Protein AF-A0A550D161-F1 (afdb_monomer_lite)

Sequence (223 aa):
GLLPALNVISFSLPSLNTLRSNLIKPNEGLKKILNSLHNLTFPGSKRVSLSEASKTAWIKYYKQDENFLNSSVSYYDGGLALGFYTDLKLIERGKRIDEVFISLRDKGKYTFEDLDRILTNLGFDELYLAYRPAYEIFKALRDYIHLEVFDKDKPYYGIILDGNKVRFVEDDSPADFAGLMPDDQIISIDNTAKPLEVRESVILHVLREGRLKEITLRAGKSP

Structure (mmCIF, N/CA/C/O backbone):
data_AF-A0A550D161-F1
#
_entry.id   AF-A0A550D161-F1
#
loop_
_atom_site.group_PDB
_atom_site.id
_atom_site.type_symbol
_atom_site.label_atom_id
_atom_site.label_alt_id
_atom_site.label_comp_id
_atom_site.label_asym_id
_atom_site.label_entity_id
_atom_site.label_seq_id
_atom_site.pdbx_PDB_ins_code
_atom_site.Cartn_x
_atom_site.Cartn_y
_atom_site.Cartn_z
_atom_site.occupancy
_atom_site.B_iso_or_equiv
_atom_site.auth_seq_id
_atom_site.auth_comp_id
_atom_site.auth_asym_id
_atom_site.auth_atom_id
_atom_site.pdbx_PDB_model_num
ATOM 1 N N . GLY A 1 1 ? -8.325 -17.264 17.656 1.00 39.62 1 GLY A N 1
ATOM 2 C CA . GLY A 1 1 ? -7.105 -16.646 17.099 1.00 39.62 1 GLY A CA 1
ATOM 3 C C . GLY A 1 1 ? -7.175 -15.151 17.315 1.00 39.62 1 GLY A C 1
ATOM 4 O O . GLY A 1 1 ? -7.948 -14.504 16.629 1.00 39.62 1 GLY A O 1
ATOM 5 N N . LEU A 1 2 ? -6.458 -14.642 18.320 1.00 38.50 2 LEU A N 1
ATOM 6 C CA . LEU A 1 2 ? -6.634 -13.299 18.905 1.00 38.50 2 LEU A CA 1
ATOM 7 C C . LEU A 1 2 ? -5.621 -12.248 18.417 1.00 38.50 2 LEU A C 1
ATOM 9 O O . LEU A 1 2 ? -5.817 -11.059 18.626 1.00 38.50 2 LEU A O 1
ATOM 13 N N . LEU A 1 3 ? -4.549 -12.683 17.757 1.00 45.75 3 LEU A N 1
ATOM 14 C CA . LEU A 1 3 ? -3.428 -11.833 17.347 1.00 45.75 3 LEU A CA 1
ATOM 15 C C . LEU A 1 3 ? -3.654 -10.889 16.141 1.00 45.75 3 LEU A C 1
ATOM 17 O O . LEU A 1 3 ? -3.003 -9.847 16.129 1.00 45.75 3 LEU A O 1
ATOM 21 N N . PRO A 1 4 ? -4.538 -11.161 15.151 1.00 51.91 4 PRO A N 1
ATOM 22 C CA . PRO A 1 4 ? -4.476 -10.425 13.889 1.00 51.91 4 PRO A CA 1
ATOM 23 C C . PRO A 1 4 ? -4.794 -8.931 13.973 1.00 51.91 4 PRO A C 1
ATOM 25 O O . PRO A 1 4 ? -4.044 -8.116 13.460 1.00 51.91 4 PRO A O 1
ATOM 28 N N . ALA A 1 5 ? -5.894 -8.559 14.629 1.00 43.53 5 ALA A N 1
ATOM 29 C CA . ALA A 1 5 ? -6.406 -7.186 14.616 1.00 43.53 5 ALA A CA 1
ATOM 30 C C . ALA A 1 5 ? -5.776 -6.278 15.685 1.00 43.53 5 ALA A C 1
ATOM 32 O O . ALA A 1 5 ? -5.677 -5.065 15.513 1.00 43.53 5 ALA A O 1
ATOM 33 N N . LEU A 1 6 ? -5.290 -6.854 16.783 1.00 49.28 6 LEU A N 1
ATOM 34 C CA . LEU A 1 6 ? -4.585 -6.087 17.806 1.00 49.28 6 LEU A CA 1
ATOM 35 C C . LEU A 1 6 ? -3.195 -5.66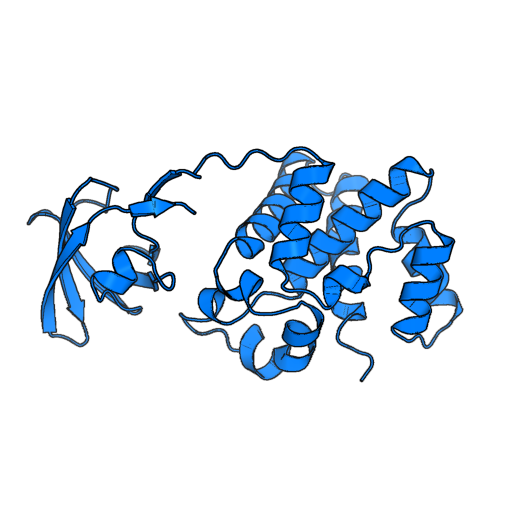8 17.370 1.00 49.28 6 LEU A C 1
ATOM 37 O O . LEU A 1 6 ? -2.806 -4.528 17.610 1.00 49.28 6 LEU A O 1
ATOM 41 N N . ASN A 1 7 ? -2.514 -6.527 16.616 1.00 55.81 7 ASN A N 1
ATOM 42 C CA . ASN A 1 7 ? -1.305 -6.163 15.890 1.00 55.81 7 ASN A CA 1
ATOM 43 C C . ASN A 1 7 ? -1.566 -5.192 14.729 1.00 55.81 7 ASN A C 1
ATOM 45 O O . ASN A 1 7 ? -0.630 -4.824 14.039 1.00 55.81 7 ASN A O 1
ATOM 49 N N . VAL A 1 8 ? -2.809 -4.801 14.455 1.00 58.75 8 VAL A N 1
ATOM 50 C CA . VAL A 1 8 ? -3.097 -3.820 13.407 1.00 58.75 8 VAL A CA 1
ATOM 51 C C . VAL A 1 8 ? -3.124 -2.431 14.037 1.00 58.75 8 VAL A C 1
ATOM 53 O O . VAL A 1 8 ? -2.296 -1.594 13.704 1.00 58.75 8 VAL A O 1
ATOM 56 N N . ILE A 1 9 ? -3.965 -2.183 15.041 1.00 59.16 9 ILE A N 1
ATOM 57 C CA . ILE A 1 9 ? -4.096 -0.816 15.582 1.00 59.16 9 ILE A CA 1
ATOM 58 C C . ILE A 1 9 ? -2.974 -0.459 16.577 1.00 59.16 9 ILE A C 1
ATOM 60 O O . ILE A 1 9 ? -2.556 0.699 16.637 1.00 59.16 9 ILE A O 1
ATOM 64 N N . SER A 1 10 ? -2.415 -1.431 17.312 1.00 59.66 10 SER A N 1
ATOM 65 C CA . SER A 1 10 ? -1.376 -1.163 18.332 1.00 59.66 10 SER A CA 1
ATOM 66 C C . SER A 1 10 ? -0.085 -0.554 17.792 1.00 59.66 10 SER A C 1
ATOM 68 O O . SER A 1 10 ? 0.577 0.197 18.507 1.00 59.66 10 SER A O 1
ATOM 70 N N . PHE A 1 11 ? 0.250 -0.797 16.526 1.00 62.75 11 PHE A N 1
ATOM 71 C CA . PHE A 1 11 ? 1.468 -0.255 15.921 1.00 62.75 11 PHE A CA 1
ATOM 72 C C . PHE A 1 11 ? 1.313 1.171 15.394 1.00 62.75 11 PHE A C 1
ATOM 74 O O . PHE A 1 11 ? 2.310 1.800 15.036 1.00 62.75 11 PHE A O 1
ATOM 81 N N . SER A 1 12 ? 0.100 1.726 15.414 1.00 65.50 12 SER A N 1
ATOM 82 C CA . SER A 1 12 ? -0.092 3.152 15.151 1.00 65.50 12 SER A CA 1
ATOM 83 C C . SER A 1 12 ? 0.408 4.021 16.314 1.00 65.50 12 SER A C 1
ATOM 85 O O . SER A 1 12 ? 0.968 5.093 16.082 1.00 65.50 12 SER A O 1
ATOM 87 N N . LEU A 1 13 ? 0.315 3.529 17.559 1.00 69.69 13 LEU A N 1
ATOM 88 C CA . LEU A 1 13 ? 0.604 4.308 18.767 1.00 69.69 13 LEU A CA 1
ATOM 89 C C . LEU A 1 13 ? 2.004 4.915 18.820 1.00 69.69 13 LEU A C 1
ATOM 91 O O . LEU A 1 13 ? 2.106 6.111 19.074 1.00 69.69 13 LEU A O 1
ATOM 95 N N . PRO A 1 14 ? 3.095 4.157 18.593 1.00 72.19 14 PRO A N 1
ATOM 96 C CA . PRO A 1 14 ? 4.438 4.723 18.694 1.00 72.19 14 PRO A CA 1
ATOM 97 C C . PRO A 1 14 ? 4.653 5.870 17.699 1.00 72.19 14 PRO A C 1
ATOM 99 O O . PRO A 1 14 ? 5.238 6.899 18.041 1.00 72.19 14 PRO A O 1
ATOM 102 N N . SER A 1 15 ? 4.133 5.731 16.478 1.00 73.31 15 SER A N 1
ATOM 103 C CA . SER A 1 15 ? 4.241 6.753 15.432 1.00 73.31 15 SER A CA 1
ATOM 104 C C . SER A 1 15 ? 3.408 7.998 15.752 1.00 73.31 15 SER A C 1
ATOM 106 O O . SER A 1 15 ? 3.894 9.115 15.587 1.00 73.31 15 SER A O 1
ATOM 108 N N . LEU A 1 16 ? 2.186 7.827 16.264 1.00 76.25 16 LEU A N 1
ATOM 109 C CA . LEU A 1 16 ? 1.323 8.945 16.664 1.00 76.25 16 LEU A CA 1
ATOM 110 C C . LEU A 1 16 ? 1.842 9.645 17.929 1.00 76.25 16 LEU A C 1
ATOM 112 O O . LEU A 1 16 ? 1.831 10.873 18.014 1.00 76.25 16 LEU A O 1
ATOM 116 N N . ASN A 1 17 ? 2.370 8.888 18.889 1.00 78.31 17 ASN A N 1
ATOM 117 C CA . ASN A 1 17 ? 2.898 9.436 20.135 1.00 78.31 17 ASN A CA 1
ATOM 118 C C . ASN A 1 17 ? 4.195 10.202 19.915 1.00 78.31 17 ASN A C 1
ATOM 120 O O . ASN A 1 17 ? 4.332 11.292 20.456 1.00 78.31 17 ASN A O 1
ATOM 124 N N . THR A 1 18 ? 5.105 9.698 19.076 1.00 78.38 18 THR A N 1
ATOM 125 C CA . THR A 1 18 ? 6.345 10.423 18.740 1.00 78.38 18 THR A CA 1
ATOM 126 C C . THR A 1 18 ? 6.073 11.749 18.030 1.00 78.38 18 THR A C 1
ATOM 128 O O . THR A 1 18 ? 6.767 12.730 18.303 1.00 78.38 18 THR A O 1
ATOM 131 N N . LEU A 1 19 ? 5.046 11.796 17.171 1.00 77.75 19 LEU A N 1
ATOM 132 C CA . LEU A 1 19 ? 4.543 13.030 16.561 1.00 77.75 19 LEU A CA 1
ATOM 133 C C . LEU A 1 19 ? 4.061 14.034 17.614 1.00 77.75 19 LEU A C 1
ATOM 135 O O . LEU A 1 19 ? 4.414 15.208 17.562 1.00 77.75 19 LEU A O 1
ATOM 139 N N . ARG A 1 20 ? 3.260 13.576 18.576 1.00 80.56 20 ARG A N 1
ATOM 140 C CA . ARG A 1 20 ? 2.638 14.440 19.593 1.00 80.56 20 ARG A CA 1
ATOM 141 C C . ARG A 1 20 ? 3.598 14.882 20.688 1.00 80.56 20 ARG A C 1
ATOM 143 O O . ARG A 1 20 ? 3.457 15.977 21.218 1.00 80.56 20 ARG A O 1
ATOM 150 N N . SER A 1 21 ? 4.569 14.044 21.036 1.00 82.88 21 SER A N 1
ATOM 151 C CA . SER A 1 21 ? 5.555 14.328 22.077 1.00 82.88 21 SER A CA 1
ATOM 152 C C . SER A 1 21 ? 6.718 15.195 21.581 1.00 82.88 21 SER A C 1
ATOM 154 O O . S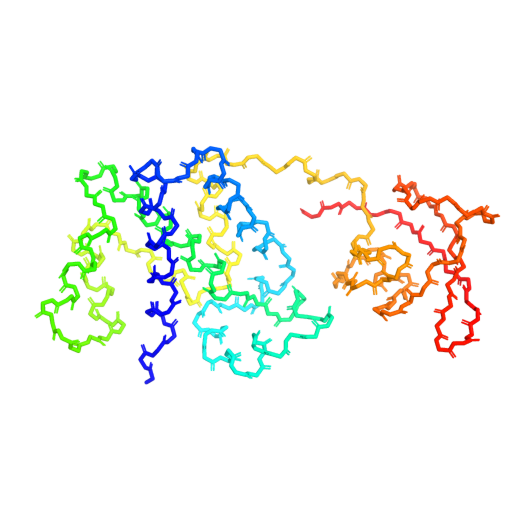ER A 1 21 ? 7.707 15.329 22.297 1.00 82.88 21 SER A O 1
ATOM 156 N N . ASN A 1 22 ? 6.642 15.738 20.356 1.00 80.19 22 ASN A N 1
ATOM 157 C CA . ASN A 1 22 ? 7.702 16.515 19.701 1.00 80.19 22 ASN A CA 1
ATOM 158 C C . ASN A 1 22 ? 9.067 15.794 19.642 1.00 80.19 22 ASN A C 1
ATOM 160 O O . ASN A 1 22 ? 10.107 16.443 19.543 1.00 80.19 22 ASN A O 1
ATOM 164 N N . LEU A 1 23 ? 9.078 14.454 19.692 1.00 85.00 23 LEU A N 1
ATOM 165 C CA . LEU A 1 23 ? 10.311 13.664 19.556 1.00 85.00 23 LEU A CA 1
ATOM 166 C C . LEU A 1 23 ? 10.777 13.579 18.102 1.00 85.00 23 LEU A C 1
ATOM 168 O O . LEU A 1 23 ? 11.957 13.359 17.843 1.00 85.00 23 LEU A O 1
ATOM 172 N N . ILE A 1 24 ? 9.849 13.751 17.161 1.00 86.56 24 ILE A N 1
ATOM 173 C CA . ILE A 1 24 ? 10.133 13.892 15.734 1.00 86.56 24 ILE A CA 1
ATOM 174 C C . ILE A 1 24 ? 9.484 15.166 15.209 1.00 86.56 24 ILE A C 1
ATOM 176 O O . ILE A 1 24 ? 8.480 15.639 15.747 1.00 86.56 24 ILE A O 1
ATOM 180 N N . LYS A 1 25 ? 10.041 15.721 14.131 1.00 86.69 25 LYS A N 1
ATOM 181 C CA . LYS A 1 25 ? 9.430 16.884 13.480 1.00 86.69 25 LYS A CA 1
ATOM 182 C C . LYS A 1 25 ? 8.087 16.471 12.856 1.00 86.69 25 LYS A C 1
ATOM 184 O O . LYS A 1 25 ? 8.015 15.380 12.284 1.00 86.69 25 LYS A O 1
ATOM 189 N N . PRO A 1 26 ? 7.051 17.332 12.857 1.00 84.00 26 PRO A N 1
ATOM 190 C CA . PRO A 1 26 ? 5.749 17.007 12.264 1.00 84.00 26 PRO A CA 1
ATOM 191 C C . PRO A 1 26 ? 5.841 16.459 10.832 1.00 84.00 26 PRO A C 1
ATOM 193 O O . PRO A 1 26 ? 5.237 15.438 10.514 1.00 84.00 26 PRO A O 1
ATOM 196 N N . ASN A 1 27 ? 6.690 17.063 9.995 1.00 86.19 27 ASN A N 1
ATOM 197 C CA . ASN A 1 27 ? 6.906 16.623 8.614 1.00 86.19 27 ASN A CA 1
ATOM 198 C C . ASN A 1 27 ? 7.471 15.197 8.515 1.00 86.19 27 ASN A C 1
ATOM 200 O O . ASN A 1 27 ? 7.134 14.465 7.589 1.00 86.19 27 ASN A O 1
ATOM 204 N N . GLU A 1 28 ? 8.318 14.782 9.459 1.00 87.12 28 GLU A N 1
ATOM 205 C CA . GLU A 1 28 ? 8.898 13.435 9.468 1.00 87.12 28 GLU A CA 1
ATOM 206 C C . GLU A 1 28 ? 7.850 12.381 9.827 1.00 87.12 28 GLU A C 1
ATOM 208 O O . GLU A 1 28 ? 7.801 11.322 9.201 1.00 87.12 28 GLU A O 1
ATOM 213 N N . GLY A 1 29 ? 6.986 12.661 10.804 1.00 85.38 29 GLY A N 1
ATOM 214 C CA . GLY A 1 29 ? 5.917 11.729 11.152 1.00 85.38 29 GLY A CA 1
ATOM 215 C C . GLY A 1 29 ? 4.805 11.685 10.104 1.00 85.38 29 GLY A C 1
ATOM 216 O O . GLY A 1 2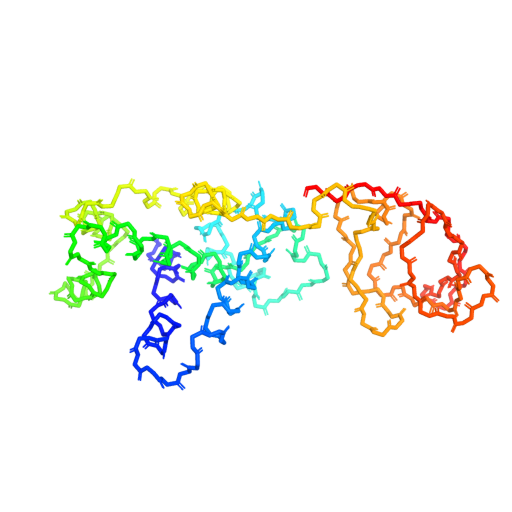9 ? 4.349 10.595 9.764 1.00 85.38 29 GLY A O 1
ATOM 217 N N . LEU A 1 30 ? 4.447 12.823 9.498 1.00 86.56 30 LEU A N 1
ATOM 218 C CA . LEU A 1 30 ? 3.540 12.846 8.344 1.00 86.56 30 LEU A CA 1
ATOM 219 C C . LEU A 1 30 ? 4.109 12.036 7.176 1.00 86.56 30 LEU A C 1
ATOM 221 O O . LEU A 1 30 ? 3.388 11.247 6.574 1.00 86.56 30 LEU A O 1
ATOM 225 N N . LYS A 1 31 ? 5.415 12.142 6.904 1.00 89.69 31 LYS A N 1
ATOM 226 C CA . LYS A 1 31 ? 6.078 11.326 5.880 1.00 89.69 31 LYS A CA 1
ATOM 227 C C . LYS A 1 31 ? 5.957 9.825 6.163 1.00 89.69 31 LYS A C 1
ATOM 229 O O . LYS A 1 31 ? 5.737 9.057 5.233 1.00 89.69 31 LYS A O 1
ATOM 234 N N . LYS A 1 32 ? 6.048 9.391 7.426 1.00 89.25 32 LYS A N 1
ATOM 235 C CA . LYS A 1 32 ? 5.829 7.977 7.796 1.00 89.25 32 LYS A CA 1
ATOM 236 C C . LYS A 1 32 ? 4.403 7.518 7.491 1.00 89.25 32 LYS A C 1
ATOM 238 O O . LYS A 1 32 ? 4.231 6.438 6.936 1.00 89.25 32 LYS A O 1
ATOM 243 N N . ILE A 1 33 ? 3.404 8.339 7.818 1.00 90.12 33 ILE A N 1
ATOM 244 C CA . ILE A 1 33 ? 1.994 8.041 7.526 1.00 90.12 33 ILE A CA 1
ATOM 245 C C . ILE A 1 33 ? 1.776 7.973 6.011 1.00 90.12 33 ILE A C 1
ATOM 247 O O . ILE A 1 33 ? 1.218 6.998 5.520 1.00 90.12 33 ILE A O 1
ATOM 251 N N . LEU A 1 34 ? 2.281 8.952 5.256 1.00 91.56 34 LEU A N 1
ATOM 252 C CA . LEU A 1 34 ? 2.168 8.975 3.795 1.00 91.56 34 LEU A CA 1
ATOM 253 C C . LEU A 1 34 ? 2.843 7.766 3.136 1.00 91.56 34 LEU A C 1
ATOM 255 O O . LEU A 1 34 ? 2.279 7.197 2.209 1.00 91.56 34 LEU A O 1
ATOM 259 N N . ASN A 1 35 ? 4.001 7.326 3.634 1.00 92.12 35 ASN A N 1
ATOM 260 C CA . ASN A 1 35 ? 4.657 6.112 3.142 1.00 92.12 35 ASN A CA 1
ATOM 261 C C . ASN A 1 35 ? 3.811 4.853 3.399 1.00 92.12 35 ASN A C 1
ATOM 263 O O . ASN A 1 35 ? 3.700 3.996 2.524 1.00 92.12 35 ASN A O 1
ATOM 267 N N . SER A 1 36 ? 3.191 4.753 4.579 1.00 92.44 36 SER A N 1
ATOM 268 C CA . SER A 1 36 ? 2.271 3.657 4.903 1.00 92.44 36 SER A CA 1
ATOM 269 C C . SER A 1 36 ? 1.058 3.662 3.962 1.00 92.44 36 SER A C 1
ATOM 271 O O . SER A 1 36 ? 0.689 2.612 3.441 1.00 92.44 36 SER A O 1
ATOM 273 N N . LEU A 1 37 ? 0.499 4.838 3.655 1.00 93.94 37 LEU A N 1
ATOM 274 C CA . LEU A 1 37 ? -0.602 4.988 2.698 1.00 93.94 37 LEU A CA 1
ATOM 275 C C . LEU A 1 37 ? -0.196 4.664 1.261 1.00 93.94 37 LEU A C 1
ATOM 277 O O . LEU A 1 37 ? -0.956 4.002 0.561 1.00 93.94 37 LEU A O 1
ATOM 281 N N . HIS A 1 38 ? 0.999 5.069 0.838 1.00 93.81 38 HIS A N 1
ATOM 282 C CA . HIS A 1 38 ? 1.559 4.698 -0.459 1.00 93.81 38 HIS A CA 1
ATOM 283 C C . HIS A 1 38 ? 1.668 3.174 -0.605 1.00 93.81 38 HIS A C 1
ATOM 285 O O . HIS A 1 38 ? 1.271 2.618 -1.620 1.00 93.81 38 HIS A O 1
ATOM 291 N N . ASN A 1 39 ? 2.101 2.451 0.431 1.00 93.94 39 ASN A N 1
ATOM 292 C CA . ASN A 1 39 ? 2.151 0.986 0.369 1.00 93.94 39 ASN A CA 1
ATOM 293 C C . ASN A 1 39 ? 0.761 0.341 0.218 1.00 93.94 39 ASN A C 1
ATOM 295 O O . ASN A 1 39 ? 0.648 -0.778 -0.285 1.00 93.94 39 ASN A O 1
ATOM 299 N N . LEU A 1 40 ? -0.304 1.041 0.617 1.00 95.69 40 LEU A N 1
ATOM 300 C CA . LEU A 1 40 ? -1.677 0.599 0.400 1.00 95.69 40 LEU A CA 1
ATOM 301 C C . LEU A 1 40 ? -2.183 0.856 -1.023 1.00 95.69 40 LEU A C 1
ATOM 303 O O . LEU A 1 40 ? -3.308 0.455 -1.294 1.00 95.69 40 LEU A O 1
ATOM 307 N N . THR A 1 41 ? -1.430 1.468 -1.943 1.00 94.44 41 THR A N 1
ATOM 308 C CA . THR A 1 41 ? -1.893 1.663 -3.334 1.00 94.44 41 THR A CA 1
ATOM 309 C C . THR A 1 41 ? -1.530 0.504 -4.268 1.00 94.44 41 THR A C 1
ATOM 311 O O . THR A 1 41 ? -2.163 0.360 -5.316 1.00 94.44 41 THR A O 1
ATOM 314 N N . PHE A 1 42 ? -0.573 -0.346 -3.878 1.00 95.88 42 PHE A N 1
ATOM 315 C CA . PHE A 1 42 ? -0.137 -1.511 -4.657 1.00 95.88 42 PHE A CA 1
ATOM 316 C C . PHE A 1 42 ? -1.223 -2.599 -4.785 1.00 95.88 42 PHE A C 1
ATOM 318 O O . PHE A 1 42 ? -2.113 -2.687 -3.936 1.00 95.88 42 PHE A O 1
ATOM 325 N N . PRO A 1 43 ? -1.165 -3.477 -5.809 1.00 97.06 43 PRO A N 1
ATOM 326 C CA . PRO A 1 43 ? -2.212 -4.470 -6.071 1.00 97.06 43 PRO A CA 1
ATOM 327 C C . PRO A 1 43 ? -2.533 -5.400 -4.893 1.00 97.06 43 PRO A C 1
ATOM 329 O O . PRO A 1 43 ? -3.696 -5.755 -4.687 1.00 97.06 43 PRO A O 1
ATOM 332 N N . GLY A 1 44 ? -1.543 -5.760 -4.075 1.00 96.75 44 GLY A N 1
ATOM 333 C CA . GLY A 1 44 ? -1.732 -6.669 -2.946 1.00 96.75 44 GLY A CA 1
ATOM 334 C C . GLY A 1 44 ? -2.705 -6.149 -1.890 1.00 96.75 44 GLY A C 1
ATOM 335 O O . GLY A 1 44 ? -3.497 -6.925 -1.349 1.00 96.75 44 GLY A O 1
ATOM 336 N N . SER A 1 45 ? -2.756 -4.834 -1.663 1.00 96.88 45 SER A N 1
ATOM 337 C CA . SER A 1 45 ? -3.713 -4.222 -0.730 1.00 96.88 45 SER A CA 1
ATOM 338 C C . SER A 1 45 ? -5.162 -4.293 -1.233 1.00 96.88 45 SER A C 1
ATOM 340 O O . SER A 1 45 ? -6.097 -4.272 -0.432 1.00 96.88 45 SER A O 1
ATOM 342 N N . LYS A 1 46 ? -5.369 -4.401 -2.552 1.00 96.88 46 LYS A N 1
ATOM 343 C CA . LYS A 1 46 ? -6.691 -4.559 -3.183 1.00 96.88 46 LYS A CA 1
ATOM 344 C C . LYS A 1 46 ? -7.207 -5.997 -3.073 1.00 96.88 46 LYS A C 1
ATOM 346 O O . LYS A 1 46 ? -8.388 -6.241 -3.301 1.00 96.88 46 LYS A O 1
ATOM 351 N N . ARG A 1 47 ? -6.330 -6.941 -2.713 1.00 96.12 47 ARG A N 1
ATOM 352 C CA . ARG A 1 47 ? -6.602 -8.386 -2.671 1.00 96.12 47 ARG A CA 1
ATOM 353 C C . ARG A 1 47 ? -6.631 -8.951 -1.251 1.00 96.12 47 ARG A C 1
ATOM 355 O O . ARG A 1 47 ? -7.315 -9.940 -1.019 1.00 96.12 47 ARG A O 1
ATOM 362 N N . VAL A 1 48 ? -5.899 -8.343 -0.314 1.00 95.69 48 VAL A N 1
ATOM 363 C CA . VAL A 1 48 ? -5.682 -8.882 1.037 1.00 95.69 48 VAL A CA 1
ATOM 364 C C . VAL A 1 48 ? -6.104 -7.878 2.109 1.00 95.69 48 VAL A C 1
ATOM 366 O O . VAL A 1 48 ? -5.760 -6.695 2.054 1.00 95.69 48 VAL A O 1
ATOM 369 N N . SER A 1 49 ? -6.839 -8.356 3.113 1.00 95.69 49 SER A N 1
ATOM 370 C CA . SER A 1 49 ? -7.193 -7.581 4.308 1.00 95.69 49 SER A CA 1
ATOM 371 C C . SER A 1 49 ? -6.081 -7.569 5.359 1.00 95.69 49 SER A C 1
ATOM 373 O O . SER A 1 49 ? -5.214 -8.443 5.392 1.00 95.69 49 SER A O 1
ATOM 375 N N . LEU A 1 50 ? -6.126 -6.620 6.298 1.00 93.19 50 LEU A N 1
ATOM 376 C CA . LEU A 1 50 ? -5.153 -6.581 7.399 1.00 93.19 50 LEU A CA 1
ATOM 377 C C . LEU A 1 50 ? -5.282 -7.782 8.339 1.00 93.19 50 LEU A C 1
ATOM 379 O O . LEU A 1 50 ? -4.279 -8.307 8.828 1.00 93.19 50 LEU A O 1
ATOM 383 N N . SER A 1 51 ? -6.510 -8.257 8.545 1.00 90.12 51 SER A N 1
ATOM 384 C CA . SER A 1 51 ? -6.793 -9.484 9.290 1.00 90.12 51 SER A CA 1
ATOM 385 C C . SER A 1 51 ? -6.113 -10.699 8.653 1.00 90.12 51 SER A C 1
ATOM 387 O O . SER A 1 51 ? -5.472 -11.487 9.350 1.00 90.12 51 SER A O 1
ATOM 389 N N . GLU A 1 52 ? -6.191 -10.848 7.330 1.00 91.31 52 GLU A N 1
ATOM 390 C CA . GLU A 1 52 ? -5.518 -11.932 6.603 1.00 91.31 52 GLU A CA 1
ATOM 391 C C . GLU A 1 52 ? -3.997 -11.772 6.598 1.00 91.31 52 GLU A C 1
ATOM 393 O O . GLU A 1 52 ? -3.283 -12.740 6.877 1.00 91.31 52 GLU A O 1
ATOM 398 N N . ALA A 1 53 ? -3.497 -10.559 6.348 1.00 91.81 53 ALA A N 1
ATOM 399 C CA . ALA A 1 53 ? -2.068 -10.254 6.358 1.00 91.81 53 ALA A CA 1
ATOM 400 C C . ALA A 1 53 ? -1.430 -10.575 7.717 1.00 91.81 53 ALA A C 1
ATOM 402 O O . ALA A 1 53 ? -0.352 -11.163 7.782 1.00 91.81 53 ALA A O 1
ATOM 403 N N . SER A 1 54 ? -2.121 -10.267 8.816 1.00 87.94 54 SER A N 1
ATOM 404 C CA . SER A 1 54 ? -1.620 -10.570 10.155 1.00 87.94 54 SER A CA 1
ATOM 405 C C . SER A 1 54 ? -1.720 -12.065 10.498 1.00 87.94 54 SER A C 1
ATOM 407 O O . SER A 1 54 ? -0.794 -12.631 11.079 1.00 87.94 54 SER A O 1
ATOM 409 N N . LYS A 1 55 ? -2.776 -12.767 10.051 1.00 86.94 55 LYS A N 1
ATOM 410 C CA . LYS A 1 55 ? -2.868 -14.240 10.171 1.00 86.94 55 LYS A CA 1
ATOM 411 C C . LYS A 1 55 ? -1.773 -14.976 9.400 1.00 86.94 55 LYS A C 1
ATOM 413 O O . LYS A 1 55 ? -1.396 -16.066 9.804 1.00 86.94 55 LYS A O 1
ATOM 418 N N . THR A 1 56 ? -1.294 -14.414 8.295 1.00 85.62 56 THR A N 1
ATOM 419 C CA . THR A 1 56 ? -0.298 -15.042 7.408 1.00 85.62 56 THR A CA 1
ATOM 420 C C . THR A 1 56 ? 1.092 -14.419 7.534 1.00 85.62 56 THR A C 1
ATOM 422 O O . THR A 1 56 ? 1.979 -14.706 6.727 1.00 85.62 56 THR A O 1
ATOM 425 N N . ALA A 1 57 ? 1.314 -13.610 8.575 1.00 84.81 57 ALA A N 1
ATOM 426 C CA . ALA A 1 57 ? 2.522 -12.814 8.760 1.00 84.81 57 ALA A CA 1
ATOM 427 C C . ALA A 1 57 ? 3.818 -13.637 8.690 1.00 84.81 57 ALA A C 1
ATOM 429 O O . ALA A 1 57 ? 4.778 -13.222 8.045 1.00 84.81 57 ALA A O 1
ATOM 430 N N . TRP A 1 58 ? 3.845 -14.829 9.293 1.00 80.38 58 TRP A N 1
ATOM 431 C CA . TRP A 1 58 ? 5.039 -15.682 9.287 1.00 80.38 58 TRP A CA 1
ATOM 432 C C . TRP A 1 58 ? 5.379 -16.273 7.916 1.00 80.38 58 TRP A C 1
ATOM 434 O O . TRP A 1 58 ? 6.531 -16.633 7.686 1.00 80.38 58 TRP A O 1
ATOM 444 N N . ILE A 1 59 ? 4.391 -16.385 7.023 1.00 77.69 59 ILE A N 1
ATOM 445 C CA . ILE A 1 59 ? 4.573 -16.921 5.669 1.00 77.69 59 ILE A CA 1
ATOM 446 C C . ILE A 1 59 ? 4.943 -15.792 4.720 1.00 77.69 59 ILE A C 1
ATOM 448 O O . ILE A 1 59 ? 5.950 -15.887 4.034 1.00 77.69 59 ILE A O 1
ATOM 452 N N . LYS A 1 60 ? 4.127 -14.733 4.688 1.00 79.00 60 LYS A N 1
ATOM 453 C CA . LYS A 1 60 ? 4.204 -13.697 3.653 1.00 79.00 60 LYS A CA 1
ATOM 454 C C . LYS A 1 60 ? 4.965 -12.453 4.094 1.00 79.00 60 LYS A C 1
ATOM 456 O O . LYS A 1 60 ? 5.688 -11.873 3.301 1.00 79.00 60 LYS A O 1
ATOM 461 N N . TYR A 1 61 ? 4.809 -12.023 5.347 1.00 80.19 61 TYR A N 1
ATOM 462 C CA . TYR A 1 61 ? 5.378 -10.749 5.801 1.00 80.19 61 TYR A CA 1
ATOM 463 C C . TYR A 1 61 ? 6.824 -10.866 6.295 1.00 80.19 61 TYR A C 1
ATOM 465 O O . TYR A 1 61 ? 7.623 -9.984 6.017 1.00 80.19 61 TYR A O 1
ATOM 473 N N . TYR A 1 62 ? 7.186 -11.927 7.020 1.00 82.31 62 TYR A N 1
ATOM 474 C CA . TYR A 1 62 ? 8.564 -12.103 7.509 1.00 82.31 62 TYR A CA 1
ATOM 475 C C . TYR A 1 62 ? 9.510 -12.746 6.487 1.00 82.31 62 TYR A C 1
ATOM 477 O O . TYR A 1 62 ? 10.713 -12.809 6.724 1.00 82.31 62 TYR A O 1
ATOM 485 N N . LYS A 1 63 ? 8.977 -13.212 5.355 1.00 84.25 63 LYS A N 1
ATOM 486 C CA . LYS A 1 63 ? 9.732 -13.765 4.2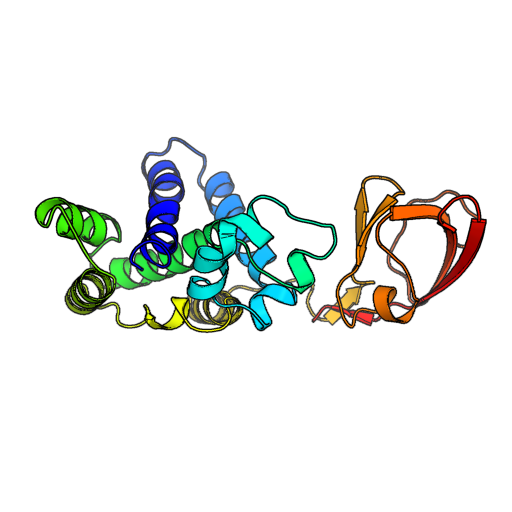26 1.00 84.25 63 LYS A CA 1
ATOM 487 C C . LYS A 1 63 ? 9.215 -13.151 2.928 1.00 84.25 63 LYS A C 1
ATOM 489 O O . LYS A 1 63 ? 8.634 -13.845 2.104 1.00 84.25 63 LYS A O 1
ATOM 494 N N . GLN A 1 64 ? 9.344 -11.830 2.817 1.00 87.81 64 GLN A N 1
ATOM 495 C CA . GLN A 1 64 ? 8.908 -11.113 1.622 1.00 87.81 64 GLN A CA 1
ATOM 496 C C . GLN A 1 64 ? 9.798 -11.504 0.448 1.00 87.81 64 GLN A C 1
ATOM 498 O O . GLN A 1 64 ? 11.023 -11.472 0.565 1.00 87.81 64 GLN A O 1
ATOM 503 N N . ASP A 1 65 ? 9.157 -11.852 -0.656 1.00 91.25 65 ASP A N 1
ATOM 504 C CA . ASP A 1 65 ? 9.784 -11.989 -1.959 1.00 91.25 65 ASP A CA 1
ATOM 505 C C . ASP A 1 65 ? 9.492 -10.745 -2.812 1.00 91.25 65 ASP A C 1
ATOM 507 O O . ASP A 1 65 ? 8.815 -9.795 -2.391 1.00 91.25 65 ASP A O 1
ATOM 511 N N . GLU A 1 66 ? 10.006 -10.754 -4.033 1.00 91.44 66 GLU A N 1
ATOM 512 C CA . GLU A 1 66 ? 9.843 -9.694 -5.019 1.00 91.44 66 GLU A CA 1
ATOM 513 C C . GLU A 1 66 ? 8.372 -9.490 -5.411 1.00 91.44 66 GLU A C 1
ATOM 515 O O . GLU A 1 66 ? 8.032 -8.432 -5.926 1.00 91.44 66 GLU A O 1
ATOM 520 N N . ASN A 1 67 ? 7.480 -10.446 -5.130 1.00 93.75 67 ASN A N 1
ATOM 521 C CA . ASN A 1 67 ? 6.055 -10.392 -5.459 1.00 93.75 67 ASN A CA 1
ATOM 522 C C . ASN A 1 67 ? 5.167 -9.994 -4.261 1.00 93.75 67 ASN A C 1
ATOM 524 O O . ASN A 1 67 ? 3.929 -10.014 -4.345 1.00 93.75 67 ASN A O 1
ATOM 528 N N . PHE A 1 68 ? 5.761 -9.626 -3.121 1.00 95.00 68 PHE A N 1
ATOM 529 C CA . PHE A 1 68 ? 5.012 -9.309 -1.904 1.00 95.00 68 PHE A CA 1
ATOM 530 C C . PHE A 1 68 ? 3.991 -8.179 -2.114 1.00 95.00 68 PHE A C 1
ATOM 532 O O . PHE A 1 68 ? 2.841 -8.315 -1.696 1.00 95.00 68 PHE A O 1
ATOM 539 N N . LEU A 1 69 ? 4.377 -7.094 -2.798 1.00 96.00 69 LEU A N 1
ATOM 540 C CA . LEU A 1 69 ? 3.506 -5.930 -3.033 1.00 96.00 69 LEU A CA 1
ATOM 541 C C . LEU A 1 69 ? 2.336 -6.228 -3.987 1.00 96.00 69 LEU A C 1
ATOM 543 O O . LEU A 1 69 ? 1.310 -5.551 -3.925 1.00 96.00 69 LEU A O 1
ATOM 547 N N . ASN A 1 70 ? 2.439 -7.266 -4.819 1.00 97.00 70 ASN A N 1
ATOM 548 C CA . ASN A 1 70 ? 1.331 -7.734 -5.653 1.00 97.00 70 ASN A CA 1
ATOM 549 C C . ASN A 1 70 ? 0.393 -8.668 -4.881 1.00 97.00 70 ASN A C 1
ATOM 551 O O . ASN A 1 70 ? -0.818 -8.664 -5.087 1.00 97.00 70 ASN A O 1
ATOM 555 N N . SER A 1 71 ? 0.920 -9.490 -3.976 1.00 94.81 71 SER A N 1
ATOM 556 C CA . SER A 1 71 ? 0.182 -10.628 -3.405 1.00 94.81 71 SER A CA 1
ATOM 557 C C . SER A 1 71 ? -0.239 -10.464 -1.941 1.00 94.81 71 SER A C 1
ATOM 559 O O . SER A 1 71 ? -0.906 -11.349 -1.382 1.00 94.81 71 SER A O 1
ATOM 561 N N . SER A 1 72 ? 0.179 -9.377 -1.294 1.00 95.25 72 SER A N 1
ATOM 562 C CA . SER A 1 72 ? -0.037 -9.128 0.128 1.00 95.25 72 SER A CA 1
ATOM 563 C C . SER A 1 72 ? 0.128 -7.647 0.481 1.00 95.25 72 SER A C 1
ATOM 565 O O . SER A 1 72 ? 0.371 -6.791 -0.362 1.00 95.25 72 SER A O 1
ATOM 567 N N . VAL A 1 73 ? -0.019 -7.342 1.766 1.00 94.44 73 VAL A N 1
ATOM 568 C CA . VAL A 1 73 ? 0.194 -6.016 2.341 1.00 94.44 73 VAL A CA 1
ATOM 569 C C . VAL A 1 73 ? 0.846 -6.145 3.714 1.00 94.44 73 VAL A C 1
ATOM 571 O O . VAL A 1 73 ? 0.695 -7.159 4.402 1.00 94.44 73 VAL A O 1
ATOM 574 N N . SER A 1 74 ? 1.585 -5.120 4.128 1.00 91.81 74 SER A N 1
ATOM 575 C CA . SER A 1 74 ? 2.092 -5.009 5.493 1.00 91.81 74 SER A CA 1
ATOM 576 C C . SER A 1 74 ? 0.945 -4.698 6.454 1.00 91.81 74 SER A C 1
ATOM 578 O O . SER A 1 74 ? 0.296 -3.655 6.351 1.00 91.81 74 SER A O 1
ATOM 580 N N . TYR A 1 75 ? 0.707 -5.577 7.432 1.00 88.75 75 TYR A N 1
ATOM 581 C CA . TYR A 1 75 ? -0.274 -5.299 8.486 1.00 88.75 75 TYR A CA 1
ATOM 582 C C . TYR A 1 75 ? 0.182 -4.169 9.425 1.00 88.75 75 TYR A C 1
ATOM 584 O O . TYR A 1 75 ? -0.658 -3.568 10.090 1.00 88.75 75 TYR A O 1
ATOM 592 N N . TYR A 1 76 ? 1.479 -3.838 9.437 1.00 89.12 76 TYR A N 1
ATOM 593 C CA . TYR A 1 76 ? 2.006 -2.663 10.132 1.00 89.12 76 TYR A CA 1
ATOM 594 C C . TYR A 1 76 ? 1.655 -1.372 9.397 1.00 89.12 76 TYR A C 1
ATOM 596 O O . TYR A 1 76 ? 1.169 -0.437 10.026 1.00 89.12 76 TYR A O 1
ATOM 604 N N . ASP A 1 77 ? 1.852 -1.323 8.074 1.00 91.50 77 ASP A N 1
ATOM 605 C CA . ASP A 1 77 ? 1.531 -0.127 7.287 1.00 91.50 77 ASP A CA 1
ATOM 606 C C . ASP A 1 77 ? 0.027 0.121 7.287 1.00 91.50 77 ASP A C 1
ATOM 608 O O . ASP A 1 77 ? -0.417 1.223 7.601 1.00 91.50 77 ASP A O 1
ATOM 612 N N . GLY A 1 78 ? -0.773 -0.912 7.020 1.00 92.94 78 GLY A N 1
ATOM 613 C CA . GLY A 1 78 ? -2.223 -0.784 7.095 1.00 92.94 78 GLY A CA 1
ATOM 614 C C . GLY A 1 78 ? -2.725 -0.496 8.508 1.00 92.94 78 GLY A C 1
ATOM 615 O O . GLY A 1 78 ? -3.698 0.232 8.684 1.00 92.94 78 GLY A O 1
ATOM 616 N N . GLY A 1 79 ? -2.044 -1.026 9.521 1.00 91.81 79 GLY A N 1
ATOM 617 C CA . GLY A 1 79 ? -2.340 -0.765 10.921 1.00 91.81 79 GLY A CA 1
ATOM 618 C C . GLY A 1 79 ? -2.072 0.667 11.358 1.00 91.81 79 GLY A C 1
ATOM 619 O O . GLY A 1 79 ? -2.913 1.277 12.022 1.00 91.81 79 GLY A O 1
ATOM 620 N N . LEU A 1 80 ? -0.950 1.239 10.919 1.00 91.94 80 LEU A N 1
ATOM 621 C CA . LEU A 1 80 ? -0.651 2.656 11.092 1.00 91.94 80 LEU A CA 1
ATOM 622 C C . LEU A 1 80 ? -1.711 3.528 10.411 1.00 91.94 80 LEU A C 1
ATOM 624 O O . LEU A 1 80 ? -2.200 4.466 11.037 1.00 91.94 80 LEU A O 1
ATOM 628 N N . ALA A 1 81 ? -2.106 3.194 9.179 1.00 93.81 81 ALA A N 1
ATOM 629 C CA . ALA A 1 81 ? -3.157 3.907 8.458 1.00 93.81 81 ALA A CA 1
ATOM 630 C C . ALA A 1 81 ? -4.507 3.830 9.194 1.00 93.81 81 ALA A C 1
ATOM 632 O O . ALA A 1 81 ? -5.093 4.861 9.511 1.00 93.81 81 ALA A O 1
ATOM 633 N N . LEU A 1 82 ? -4.979 2.630 9.550 1.00 94.44 82 LEU A N 1
ATOM 634 C CA . LEU A 1 82 ? -6.254 2.462 10.256 1.00 94.44 82 LEU A CA 1
ATOM 635 C C . LEU A 1 82 ? -6.248 3.140 11.631 1.00 94.44 82 LEU A C 1
ATOM 637 O O . LEU A 1 82 ? -7.241 3.748 12.026 1.00 94.44 82 LEU A O 1
ATOM 641 N N . GLY A 1 83 ? -5.132 3.068 12.355 1.00 92.38 83 GLY A N 1
ATOM 642 C CA . GLY A 1 83 ? -4.984 3.758 13.630 1.00 92.38 83 GLY A CA 1
ATOM 643 C C . GLY A 1 83 ? -4.995 5.277 13.473 1.00 92.38 83 GLY A C 1
ATOM 644 O O . GLY A 1 83 ? -5.718 5.951 14.196 1.00 92.38 83 GLY A O 1
ATOM 645 N N . PHE A 1 84 ? -4.285 5.824 12.484 1.00 92.44 84 PHE A N 1
ATOM 646 C CA . PHE A 1 84 ? -4.344 7.256 12.181 1.00 92.44 84 PHE A CA 1
ATOM 647 C C . PHE A 1 84 ? -5.764 7.704 11.809 1.00 92.44 84 PHE A C 1
ATOM 649 O O . PHE A 1 84 ? -6.245 8.702 12.334 1.00 92.44 84 PHE A O 1
ATOM 656 N N . TYR A 1 85 ? -6.472 6.931 10.980 1.00 94.56 85 TYR A N 1
ATOM 657 C CA . TYR A 1 85 ? -7.874 7.188 10.639 1.00 94.56 85 TYR A CA 1
ATOM 658 C C . TYR A 1 85 ? -8.783 7.218 11.869 1.00 94.56 85 TYR A C 1
ATOM 660 O O . TYR A 1 85 ? -9.545 8.165 12.066 1.00 94.56 85 TYR A O 1
ATOM 668 N N . THR A 1 86 ? -8.652 6.201 12.721 1.00 94.12 86 THR A N 1
ATOM 669 C CA . THR A 1 86 ? -9.383 6.093 13.988 1.00 94.12 86 THR A CA 1
ATOM 670 C C . THR A 1 86 ? -9.116 7.313 14.862 1.00 94.12 86 THR A C 1
ATOM 672 O O . THR A 1 86 ? -10.041 7.926 15.385 1.00 94.12 86 THR A O 1
ATOM 675 N N . ASP A 1 87 ? -7.849 7.695 14.998 1.00 93.44 87 ASP A N 1
ATOM 676 C CA . ASP A 1 87 ? -7.441 8.817 15.827 1.00 93.44 87 ASP A CA 1
ATOM 677 C C . ASP A 1 87 ? -8.039 10.144 15.345 1.00 93.44 87 ASP A C 1
ATOM 679 O O . ASP A 1 87 ? -8.602 10.881 16.153 1.00 93.44 87 ASP A O 1
ATOM 683 N N . LEU A 1 88 ? -8.018 10.415 14.035 1.00 93.56 88 LEU A N 1
ATOM 684 C CA . LEU A 1 88 ? -8.643 11.615 13.477 1.00 93.56 88 LEU A CA 1
ATOM 685 C C . LEU A 1 88 ? -10.156 11.667 13.753 1.00 93.56 88 LEU A C 1
ATOM 687 O O . LEU A 1 88 ? -10.663 12.695 14.202 1.00 93.56 88 LEU A O 1
ATOM 691 N N . LYS A 1 89 ? -10.869 10.549 13.568 1.00 94.81 89 LYS A N 1
ATOM 692 C CA . LYS A 1 89 ? -12.311 10.452 13.862 1.00 94.81 89 LYS A CA 1
ATOM 693 C C . LYS A 1 89 ? -12.623 10.659 15.343 1.00 94.81 89 LYS A C 1
ATOM 695 O O . LYS A 1 89 ? -13.637 11.268 15.694 1.00 94.81 89 LYS A O 1
ATOM 700 N N . LEU A 1 90 ? -11.776 10.143 16.231 1.00 94.31 90 LEU A N 1
ATOM 701 C CA . LEU A 1 90 ? -11.939 10.326 17.672 1.00 94.31 90 LEU A CA 1
ATOM 702 C C . LEU A 1 90 ? -11.649 11.772 18.093 1.00 94.31 90 LEU A C 1
ATOM 704 O O . LEU A 1 90 ? -12.345 12.290 18.970 1.00 94.31 90 LEU A O 1
ATOM 708 N N . ILE A 1 91 ? -10.697 12.450 17.438 1.00 93.25 91 ILE A N 1
ATOM 709 C CA . ILE A 1 91 ? -10.354 13.852 17.724 1.00 93.25 91 ILE A CA 1
ATOM 710 C C . ILE A 1 91 ? -11.572 14.772 17.594 1.00 93.25 91 ILE A C 1
ATOM 712 O O . ILE A 1 91 ? -11.766 15.623 18.465 1.00 93.25 91 ILE A O 1
ATOM 716 N N . GLU A 1 92 ? -12.427 14.565 16.588 1.00 91.94 92 GLU A N 1
ATOM 717 C CA . GLU A 1 92 ? -13.676 15.327 16.394 1.00 91.94 92 GLU A CA 1
ATOM 718 C C . GLU A 1 92 ? -14.638 15.231 17.584 1.00 91.94 92 GLU A C 1
ATOM 720 O O . GLU A 1 92 ? -15.453 16.121 17.816 1.00 91.94 92 GLU A O 1
ATOM 725 N N . ARG A 1 93 ? -14.539 14.148 18.357 1.00 91.94 93 ARG A N 1
ATOM 726 C CA . ARG A 1 93 ? -15.386 13.856 19.520 1.00 91.94 93 ARG A CA 1
ATOM 727 C C . ARG A 1 93 ? -14.710 14.237 20.838 1.00 91.94 93 ARG A C 1
ATOM 729 O O . ARG A 1 93 ? -15.172 13.832 21.901 1.00 91.94 93 ARG A O 1
ATOM 736 N N . GLY A 1 94 ? -13.594 14.968 20.778 1.00 93.75 94 GLY A N 1
ATOM 737 C CA . GLY A 1 94 ? -12.779 15.305 21.946 1.00 93.75 94 GLY A CA 1
ATOM 738 C C . GLY A 1 94 ? -12.018 14.113 22.534 1.00 93.75 94 GLY A C 1
ATOM 739 O O . GLY A 1 94 ? -11.466 14.240 23.623 1.00 93.75 94 GLY A O 1
ATOM 740 N N . LYS A 1 95 ? -11.972 12.983 21.818 1.00 93.62 95 LYS A N 1
ATOM 741 C CA . LYS A 1 95 ? -11.338 11.734 22.250 1.00 93.62 95 LYS A CA 1
ATOM 742 C C . LYS A 1 95 ? -10.038 11.470 21.499 1.00 93.62 95 LYS A C 1
ATOM 744 O O . LYS A 1 95 ? -9.707 12.181 20.546 1.00 93.62 95 LYS A O 1
ATOM 749 N N . ARG A 1 96 ? -9.269 10.470 21.923 1.00 90.31 96 ARG A N 1
ATOM 750 C CA . ARG A 1 96 ? -8.023 10.038 21.263 1.00 90.31 96 ARG A CA 1
ATOM 751 C C . ARG A 1 96 ? -7.918 8.526 21.200 1.00 90.31 96 ARG A C 1
ATOM 753 O O . ARG A 1 96 ? -8.498 7.819 22.023 1.00 90.31 96 ARG A O 1
ATOM 760 N N . ILE A 1 97 ? -7.111 8.029 20.266 1.00 89.56 97 ILE A N 1
ATOM 761 C CA . ILE A 1 97 ? -6.869 6.590 20.164 1.00 89.56 97 ILE A CA 1
ATOM 762 C C . ILE A 1 97 ? -6.241 6.005 21.441 1.00 89.56 97 ILE A C 1
ATOM 764 O O . ILE A 1 97 ? -6.496 4.851 21.762 1.00 89.56 97 ILE A O 1
ATOM 768 N N . ASP A 1 98 ? -5.498 6.795 22.225 1.00 89.50 98 ASP A N 1
ATOM 769 C CA . ASP A 1 98 ? -4.905 6.386 23.508 1.00 89.50 98 ASP A CA 1
ATOM 770 C C . ASP A 1 98 ? -5.942 5.854 24.508 1.00 89.50 98 ASP A C 1
ATOM 772 O O . ASP A 1 98 ? -5.656 4.922 25.261 1.00 89.50 98 ASP A O 1
ATOM 776 N N . GLU A 1 99 ? -7.165 6.392 24.486 1.00 91.12 99 GLU A N 1
ATOM 777 C CA . GLU A 1 99 ? -8.263 5.945 25.350 1.00 91.12 99 GLU A CA 1
ATOM 778 C C . GLU A 1 99 ? -8.660 4.493 25.074 1.00 91.12 99 GLU A C 1
ATOM 780 O O . GLU A 1 99 ? -9.053 3.773 25.996 1.00 91.12 99 GLU A O 1
ATOM 785 N N . VAL A 1 100 ? -8.493 4.026 23.832 1.00 88.62 100 VAL A N 1
ATOM 786 C CA . VAL A 1 100 ? -8.685 2.617 23.463 1.00 88.62 100 VAL A CA 1
ATOM 787 C C . VAL A 1 100 ? -7.686 1.750 24.227 1.00 88.62 100 VAL A C 1
ATOM 789 O O . VAL A 1 100 ? -8.060 0.753 24.841 1.00 88.62 100 VAL A O 1
ATOM 792 N N . PHE A 1 101 ? -6.412 2.146 24.242 1.00 85.19 101 PHE A N 1
ATOM 793 C CA . PHE A 1 101 ? -5.333 1.380 24.872 1.00 85.19 101 PHE A CA 1
ATOM 794 C C . PHE A 1 101 ? -5.412 1.401 26.393 1.00 85.19 101 PHE A C 1
ATOM 796 O O . PHE A 1 101 ? -5.164 0.376 27.029 1.00 85.19 101 PHE A O 1
ATOM 803 N N . ILE A 1 102 ? -5.814 2.533 26.973 1.00 87.56 102 ILE A N 1
ATOM 804 C CA . ILE A 1 102 ? -6.114 2.638 28.404 1.00 87.56 102 ILE A CA 1
ATOM 805 C C . ILE A 1 102 ? -7.265 1.686 28.763 1.00 87.56 102 ILE A C 1
ATOM 807 O O . ILE A 1 102 ? -7.122 0.882 29.681 1.00 87.56 102 ILE A O 1
ATOM 811 N N . SER A 1 103 ? -8.352 1.693 27.985 1.00 88.31 103 SER A N 1
ATOM 812 C CA . SER A 1 103 ? -9.510 0.814 28.210 1.00 88.31 103 SER A CA 1
ATOM 813 C C . SER A 1 103 ? -9.164 -0.676 28.075 1.00 88.31 103 SER A C 1
ATOM 815 O O . SER A 1 103 ? -9.703 -1.516 28.796 1.00 88.31 103 SER A O 1
ATOM 817 N N . LEU A 1 104 ? -8.253 -1.026 27.160 1.00 85.62 104 LEU A N 1
ATOM 818 C CA . LEU A 1 104 ? -7.773 -2.400 26.978 1.00 85.62 104 LEU A CA 1
ATOM 819 C C . LEU A 1 104 ? -6.865 -2.865 28.119 1.00 85.62 104 LEU A C 1
ATOM 821 O O . LEU A 1 104 ? -6.951 -4.028 28.520 1.00 85.62 104 LEU A O 1
ATOM 825 N N . ARG A 1 105 ? -6.001 -1.984 28.643 1.00 82.44 105 ARG A N 1
ATOM 826 C CA . ARG A 1 105 ? -5.093 -2.297 29.759 1.00 82.44 105 ARG A CA 1
ATOM 827 C C . ARG A 1 105 ? -5.869 -2.829 30.959 1.00 82.44 105 ARG A C 1
ATOM 829 O O . ARG A 1 105 ? -5.475 -3.837 31.541 1.00 82.44 105 ARG A O 1
ATOM 836 N N . ASP A 1 106 ? -6.986 -2.188 31.279 1.00 79.75 106 ASP A N 1
ATOM 837 C CA . ASP A 1 106 ? -7.771 -2.503 32.471 1.00 79.75 106 ASP A CA 1
ATOM 838 C C . ASP A 1 106 ? -8.503 -3.863 32.357 1.00 79.75 106 ASP A C 1
ATOM 840 O O . ASP A 1 106 ? -8.926 -4.424 33.366 1.00 79.75 106 ASP A O 1
ATOM 844 N N . LYS A 1 107 ? -8.585 -4.457 31.152 1.00 78.06 107 LYS A N 1
ATOM 845 C CA . LYS A 1 107 ? -9.120 -5.816 30.926 1.00 78.06 107 LYS A CA 1
ATOM 846 C C . LYS A 1 107 ? -8.097 -6.943 31.111 1.00 78.06 107 LYS A C 1
ATOM 848 O O . LYS A 1 107 ? -8.486 -8.094 31.310 1.00 78.06 107 LYS A O 1
ATOM 853 N N . GLY A 1 108 ? -6.798 -6.663 31.011 1.00 76.31 108 GLY A N 1
ATOM 854 C CA . GLY A 1 108 ? -5.736 -7.677 31.021 1.00 76.31 108 GLY A CA 1
ATOM 855 C C . GLY A 1 108 ? -5.709 -8.548 29.754 1.00 76.31 108 GLY A C 1
ATOM 856 O O . GLY A 1 108 ? -4.812 -8.403 28.927 1.00 76.31 108 GLY A O 1
ATOM 857 N N . LYS A 1 109 ? -6.684 -9.452 29.584 1.00 78.62 109 LYS A N 1
ATOM 858 C CA . LYS A 1 109 ? -6.902 -10.208 28.337 1.00 78.62 109 LYS A CA 1
ATOM 859 C C . LYS A 1 109 ? -8.089 -9.614 27.592 1.00 78.62 109 LYS A C 1
ATOM 861 O O . LYS A 1 109 ? -9.139 -9.385 28.180 1.00 78.62 109 LYS A O 1
ATOM 866 N N . TYR A 1 110 ? -7.934 -9.420 26.293 1.00 78.88 110 TYR A N 1
ATOM 867 C CA . TYR A 1 110 ? -8.967 -8.853 25.435 1.00 78.88 110 TYR A CA 1
ATOM 868 C C . TYR A 1 110 ? -9.071 -9.637 24.130 1.00 78.88 110 TYR A C 1
ATOM 870 O O . TYR A 1 110 ? -8.155 -10.359 23.722 1.00 78.88 110 TYR A O 1
ATOM 878 N N . THR A 1 111 ? -10.203 -9.469 23.469 1.00 81.94 111 THR A N 1
ATOM 879 C CA . THR A 1 111 ? -10.540 -10.051 22.180 1.00 81.94 111 THR A CA 1
ATOM 880 C C . THR A 1 111 ? -10.784 -8.982 21.127 1.00 81.94 111 THR A C 1
ATOM 882 O O . THR A 1 111 ? -10.777 -7.786 21.408 1.00 81.94 111 THR A O 1
ATOM 885 N N . PHE A 1 112 ? -10.994 -9.416 19.884 1.00 79.31 112 PHE A N 1
ATOM 886 C CA . PHE A 1 112 ? -11.403 -8.496 18.832 1.00 79.31 112 PHE A CA 1
ATOM 887 C C . PHE A 1 112 ? -12.756 -7.844 19.138 1.00 79.31 112 PHE A C 1
ATOM 889 O O . PHE A 1 112 ? -12.912 -6.647 18.944 1.00 79.31 112 PHE A O 1
ATOM 896 N N . GLU A 1 113 ? -13.699 -8.610 19.685 1.00 84.06 113 GLU A N 1
ATOM 897 C CA . GLU A 1 113 ? -15.004 -8.091 20.090 1.00 84.06 113 GLU A CA 1
ATOM 898 C C . GLU A 1 113 ? -14.877 -7.056 21.218 1.00 84.06 113 GLU A C 1
ATOM 900 O O . GLU A 1 113 ? -15.612 -6.074 21.259 1.00 84.06 113 GLU A O 1
ATOM 905 N N . ASP A 1 114 ? -13.901 -7.235 22.115 1.00 88.19 114 ASP A N 1
ATOM 906 C CA . ASP A 1 114 ? -13.609 -6.237 23.143 1.00 88.19 114 ASP A CA 1
ATOM 907 C C . ASP A 1 114 ? -13.097 -4.927 22.542 1.00 88.19 114 ASP A C 1
ATOM 909 O O . ASP A 1 114 ? -13.501 -3.862 23.004 1.00 88.19 114 ASP A O 1
ATOM 913 N N . LEU A 1 115 ? -12.220 -5.006 21.536 1.00 87.38 115 LEU A N 1
ATOM 914 C CA . LEU A 1 115 ? -11.692 -3.843 20.824 1.00 87.38 115 LEU A CA 1
ATOM 915 C C . LEU A 1 115 ? -12.794 -3.117 20.044 1.00 87.38 115 LEU A C 1
ATOM 917 O O . LEU A 1 115 ? -12.906 -1.900 20.164 1.00 87.38 115 LEU A O 1
ATOM 921 N N . ASP A 1 116 ? -13.611 -3.860 19.298 1.00 89.00 116 ASP A N 1
ATOM 922 C CA . ASP A 1 116 ? -14.750 -3.337 18.536 1.00 89.00 116 ASP A CA 1
ATOM 923 C C . ASP A 1 116 ? -15.718 -2.590 19.455 1.00 89.00 116 ASP A C 1
ATOM 925 O O . ASP A 1 116 ? -15.989 -1.409 19.266 1.00 89.00 116 ASP A O 1
ATOM 929 N N . ARG A 1 117 ? -16.107 -3.222 20.568 1.00 91.44 117 ARG A N 1
ATOM 930 C CA . ARG A 1 117 ? -16.989 -2.616 21.569 1.00 91.44 117 ARG A CA 1
ATOM 931 C C . ARG A 1 117 ? -16.405 -1.346 22.188 1.00 91.44 117 ARG A C 1
ATOM 933 O O . ARG A 1 117 ? -17.138 -0.387 22.415 1.00 91.44 117 ARG A O 1
ATOM 940 N N . ILE A 1 118 ? -15.107 -1.333 22.501 1.00 92.31 118 ILE A N 1
ATOM 941 C CA . ILE A 1 118 ? -14.436 -0.141 23.042 1.00 92.31 118 ILE A CA 1
ATOM 942 C C . ILE A 1 118 ? -14.458 0.986 22.009 1.00 92.31 118 ILE A C 1
ATOM 944 O O . ILE A 1 118 ? -14.814 2.110 22.352 1.00 92.31 118 ILE A O 1
ATOM 948 N N . LEU A 1 119 ? -14.117 0.694 20.756 1.00 92.69 119 LEU A N 1
ATOM 949 C CA . LEU A 1 119 ? -14.111 1.682 19.682 1.00 92.69 119 LEU A CA 1
ATOM 950 C C . LEU A 1 119 ? -15.513 2.236 19.404 1.00 92.69 119 LEU A C 1
ATOM 952 O O . LEU A 1 119 ? -15.672 3.458 19.385 1.00 92.69 119 LEU A O 1
ATOM 956 N N . THR A 1 120 ? -16.532 1.379 19.332 1.00 94.31 120 THR A N 1
ATOM 957 C CA . THR A 1 120 ? -17.940 1.785 19.209 1.00 94.31 120 THR A CA 1
ATOM 958 C C . THR A 1 120 ? -18.365 2.699 20.356 1.00 94.31 120 THR A C 1
ATOM 960 O O . THR A 1 120 ? -18.914 3.775 20.126 1.00 94.31 120 THR A O 1
ATOM 963 N N . ASN A 1 121 ? -18.023 2.360 21.603 1.00 94.38 121 ASN A N 1
ATOM 964 C CA . ASN A 1 121 ? -18.305 3.218 22.764 1.00 94.38 121 ASN A CA 1
ATOM 965 C C . ASN A 1 121 ? -17.565 4.568 22.705 1.00 94.38 121 ASN A C 1
ATOM 967 O O . ASN A 1 121 ? -18.014 5.575 23.265 1.00 94.38 121 ASN A O 1
ATOM 971 N N . LEU A 1 122 ? -16.411 4.611 22.039 1.00 93.94 122 LEU A N 1
ATOM 972 C CA . LEU A 1 122 ? -15.673 5.844 21.788 1.00 93.94 122 LEU A CA 1
ATOM 973 C C . LEU A 1 122 ? -16.217 6.624 20.576 1.00 93.94 122 LEU A C 1
ATOM 975 O O . LEU A 1 122 ? -15.893 7.803 20.433 1.00 93.94 122 LEU A O 1
ATOM 979 N N . GLY A 1 123 ? -17.126 6.034 19.797 1.00 93.62 123 GLY A N 1
ATOM 980 C CA . GLY A 1 123 ? -17.791 6.642 18.645 1.00 93.62 123 GLY A CA 1
ATOM 981 C C . GLY A 1 123 ? -17.124 6.331 17.304 1.00 93.62 123 GLY A C 1
ATOM 982 O O . GLY A 1 123 ? -17.252 7.133 16.378 1.00 93.62 123 GLY A O 1
ATOM 983 N N . PHE A 1 124 ? -16.391 5.217 17.213 1.00 94.56 124 PHE A N 1
ATOM 984 C CA . PHE A 1 124 ? -15.770 4.713 15.991 1.00 94.56 124 PHE A CA 1
ATOM 985 C C . PHE A 1 124 ? -16.285 3.305 15.660 1.00 94.56 124 PHE A C 1
ATOM 987 O O . PHE A 1 124 ? -15.920 2.341 16.323 1.00 94.56 124 PHE A O 1
ATOM 994 N N . ASP A 1 125 ? -17.076 3.189 14.592 1.00 94.25 125 ASP A N 1
ATOM 995 C CA . ASP A 1 125 ? -17.743 1.940 14.179 1.00 94.25 125 ASP A CA 1
ATOM 996 C C . ASP A 1 125 ? -17.162 1.345 12.882 1.00 94.25 125 ASP A C 1
ATOM 998 O O . ASP A 1 125 ? -17.783 0.521 12.212 1.00 94.25 125 ASP A O 1
ATOM 1002 N N . GLU A 1 126 ? -15.961 1.776 12.484 1.00 94.56 126 GLU A N 1
ATOM 1003 C CA . GLU A 1 126 ? -15.348 1.427 11.192 1.00 94.56 126 GLU A CA 1
ATOM 1004 C C . GLU A 1 126 ? -14.219 0.391 11.314 1.00 94.56 126 GLU A C 1
ATOM 1006 O O . GLU A 1 126 ? -13.432 0.187 10.387 1.00 94.56 126 GLU A O 1
ATOM 1011 N N . LEU A 1 127 ? -14.148 -0.332 12.438 1.00 91.94 127 LEU A N 1
ATOM 1012 C CA . LEU A 1 127 ? -13.150 -1.387 12.647 1.00 91.94 127 LEU A CA 1
ATOM 1013 C C . LEU A 1 127 ? -13.285 -2.537 11.631 1.00 91.94 127 LEU A C 1
ATOM 1015 O O . LEU A 1 127 ? -12.304 -3.224 11.328 1.00 91.94 127 LEU A O 1
ATOM 1019 N N . TYR A 1 128 ? -14.470 -2.705 11.033 1.00 92.25 128 TYR A N 1
ATOM 1020 C CA . TYR A 1 128 ? -14.715 -3.661 9.950 1.00 92.25 128 TYR A CA 1
ATOM 1021 C C . TYR A 1 128 ? -13.777 -3.466 8.745 1.00 92.25 128 TYR A C 1
ATOM 1023 O O . TYR A 1 128 ? -13.545 -4.423 8.001 1.00 92.25 128 TYR A O 1
ATOM 1031 N N . LEU A 1 129 ? -13.192 -2.273 8.559 1.00 95.12 129 LEU A N 1
ATOM 1032 C CA . LEU A 1 129 ? -12.195 -2.008 7.516 1.00 95.12 129 LEU A CA 1
ATOM 1033 C C . LEU A 1 129 ? -10.971 -2.933 7.625 1.00 95.12 129 LEU A C 1
ATOM 1035 O O . LEU A 1 129 ? -10.386 -3.288 6.606 1.00 95.12 129 LEU A O 1
ATOM 1039 N N . ALA A 1 130 ? -10.627 -3.418 8.825 1.00 93.00 130 ALA A N 1
ATOM 1040 C CA . ALA A 1 130 ? -9.537 -4.381 9.019 1.00 93.00 130 ALA A CA 1
ATOM 1041 C C . ALA A 1 130 ? -9.792 -5.755 8.355 1.00 93.00 130 ALA A C 1
ATOM 104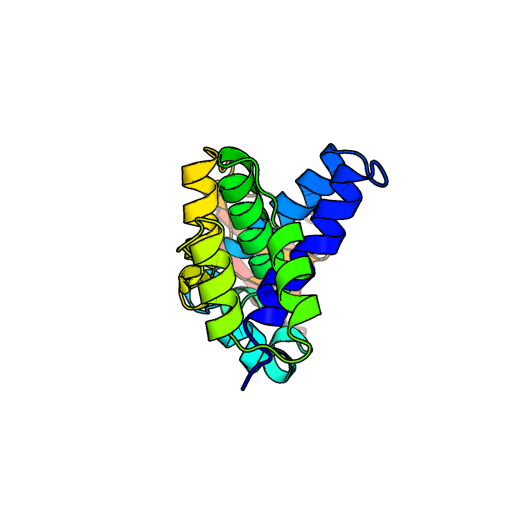3 O O . ALA A 1 130 ? -8.853 -6.536 8.176 1.00 93.00 130 ALA A O 1
ATOM 1044 N N . TYR A 1 131 ? -11.045 -6.056 8.001 1.00 93.19 131 TYR A N 1
ATOM 1045 C CA . TYR A 1 131 ? -11.490 -7.303 7.361 1.00 93.19 131 TYR A CA 1
ATOM 1046 C C . TYR A 1 131 ? -11.859 -7.113 5.887 1.00 93.19 131 TYR A C 1
ATOM 1048 O O . TYR A 1 131 ? -12.255 -8.066 5.218 1.00 93.19 131 TYR A O 1
ATOM 1056 N N . ARG A 1 132 ? -11.745 -5.889 5.374 1.00 96.00 132 ARG A N 1
ATOM 1057 C CA . ARG A 1 132 ? -11.862 -5.578 3.949 1.00 96.00 132 ARG A CA 1
ATOM 1058 C C . ARG A 1 132 ? -10.467 -5.526 3.323 1.00 96.00 132 ARG A C 1
ATOM 1060 O O . ARG A 1 132 ? -9.493 -5.424 4.073 1.00 96.00 132 ARG A O 1
ATOM 1067 N N . PRO A 1 133 ? -10.344 -5.599 1.983 1.00 97.75 133 PRO A N 1
ATOM 1068 C CA . PRO A 1 133 ? -9.074 -5.316 1.326 1.00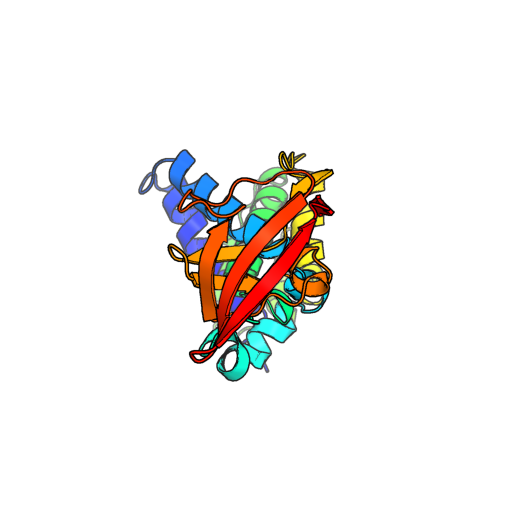 97.75 133 PRO A CA 1
ATOM 1069 C C . PRO A 1 133 ? -8.463 -4.032 1.886 1.00 97.75 133 PRO A C 1
ATOM 1071 O O . PRO A 1 133 ? -9.162 -3.027 2.025 1.00 97.75 133 PRO A O 1
ATOM 1074 N N . ALA A 1 134 ? -7.182 -4.064 2.247 1.00 96.94 134 ALA A N 1
ATOM 1075 C CA . ALA A 1 134 ? -6.524 -2.956 2.934 1.00 96.94 134 ALA A CA 1
ATOM 1076 C C . ALA A 1 134 ? -6.584 -1.628 2.154 1.00 96.94 134 ALA A C 1
ATOM 1078 O O . ALA A 1 134 ? -6.538 -0.557 2.757 1.00 96.94 134 ALA A O 1
ATOM 1079 N N . TYR A 1 135 ? -6.761 -1.686 0.832 1.00 97.38 135 TYR A N 1
ATOM 1080 C CA . TYR A 1 135 ? -7.033 -0.523 -0.014 1.00 97.38 135 TYR A CA 1
ATOM 1081 C C . TYR A 1 135 ? -8.271 0.289 0.421 1.00 97.38 135 TYR A C 1
ATOM 1083 O O . TYR A 1 135 ? -8.308 1.506 0.241 1.00 97.38 135 TYR A O 1
ATOM 1091 N N . GLU A 1 136 ? -9.275 -0.339 1.039 1.00 97.94 136 GLU A N 1
ATOM 1092 C CA . GLU A 1 136 ? -10.456 0.363 1.565 1.00 97.94 136 GLU A CA 1
ATOM 1093 C C . GLU A 1 136 ? -10.092 1.359 2.675 1.00 97.94 136 GLU A C 1
ATOM 1095 O O . GLU A 1 136 ? -10.709 2.415 2.778 1.00 97.94 136 GLU A O 1
ATOM 1100 N N . ILE A 1 137 ? -9.046 1.076 3.460 1.00 96.75 137 ILE A N 1
ATOM 1101 C CA . ILE A 1 137 ? -8.545 1.990 4.498 1.00 96.75 137 ILE A CA 1
ATOM 1102 C C . ILE A 1 137 ? -7.921 3.228 3.853 1.00 96.75 137 ILE A C 1
ATOM 1104 O O . ILE A 1 137 ? -8.161 4.346 4.305 1.00 96.75 137 ILE A O 1
ATOM 1108 N N . PHE A 1 138 ? -7.156 3.039 2.772 1.00 96.50 138 PHE A N 1
ATOM 1109 C CA . PHE A 1 138 ? -6.604 4.149 1.997 1.00 96.50 138 PHE A CA 1
ATOM 1110 C C . PHE A 1 138 ? -7.715 5.037 1.431 1.00 96.50 138 PHE A C 1
ATOM 1112 O O . PHE A 1 138 ? -7.637 6.255 1.571 1.00 96.50 138 PHE A O 1
ATOM 1119 N N . LYS A 1 139 ? -8.769 4.446 0.849 1.00 96.81 139 LYS A N 1
ATOM 1120 C CA . LYS A 1 139 ? -9.925 5.205 0.344 1.00 96.81 139 LYS A CA 1
ATOM 1121 C C . LYS A 1 139 ? -10.636 5.976 1.453 1.00 96.81 139 LYS A C 1
ATOM 1123 O O . LYS A 1 139 ? -10.819 7.178 1.311 1.00 96.81 139 LYS A O 1
ATOM 1128 N N . ALA A 1 140 ? -10.951 5.320 2.571 1.00 96.94 140 ALA A N 1
ATOM 1129 C CA . ALA A 1 140 ? -11.617 5.963 3.703 1.00 96.94 140 ALA A CA 1
ATOM 1130 C C . ALA A 1 140 ? -10.825 7.176 4.220 1.00 96.94 140 ALA A C 1
ATOM 1132 O O . ALA A 1 140 ? -11.388 8.253 4.409 1.00 96.94 140 ALA A O 1
ATOM 1133 N N . LEU A 1 141 ? -9.504 7.034 4.378 1.00 95.31 141 LEU A N 1
ATOM 1134 C CA . LEU A 1 141 ? -8.634 8.148 4.757 1.00 95.31 141 LEU A CA 1
ATOM 1135 C C . LEU A 1 141 ? -8.587 9.243 3.703 1.00 95.31 141 LEU A C 1
ATOM 1137 O O . LEU A 1 141 ? -8.730 10.415 4.042 1.00 95.31 141 LEU A O 1
ATOM 1141 N N . ARG A 1 142 ? -8.375 8.866 2.440 1.00 94.75 142 ARG A N 1
ATOM 1142 C CA . ARG A 1 142 ? -8.299 9.800 1.320 1.00 94.75 142 ARG A CA 1
ATOM 1143 C C . ARG A 1 142 ? -9.549 10.661 1.231 1.00 94.75 142 ARG A C 1
ATOM 1145 O O . ARG A 1 142 ? -9.415 11.870 1.085 1.00 94.75 142 ARG A O 1
ATOM 1152 N N . ASP A 1 143 ? -10.722 10.051 1.327 1.00 95.75 143 ASP A N 1
ATOM 1153 C CA . ASP A 1 143 ? -12.000 10.750 1.221 1.00 95.75 143 ASP A CA 1
ATOM 1154 C C . ASP A 1 143 ? -12.239 11.643 2.440 1.00 95.75 143 ASP A C 1
ATOM 1156 O O . ASP A 1 143 ? -12.752 12.751 2.306 1.00 95.75 143 ASP A O 1
ATOM 1160 N N . TYR A 1 144 ? -11.816 11.187 3.620 1.00 95.31 144 TYR A N 1
ATOM 1161 C CA . TYR A 1 144 ? -12.028 11.898 4.873 1.00 95.31 144 TYR A CA 1
ATOM 1162 C C . TYR A 1 144 ? -11.128 13.131 5.056 1.00 95.31 144 TYR A C 1
ATOM 1164 O O . TYR A 1 144 ? -11.605 14.143 5.559 1.00 95.31 144 TYR A O 1
ATOM 1172 N N . ILE A 1 145 ? -9.853 13.080 4.644 1.00 93.81 145 ILE A N 1
ATOM 1173 C CA . ILE A 1 145 ? -8.930 14.235 4.740 1.00 93.81 145 ILE A CA 1
ATOM 1174 C C . ILE A 1 145 ? -8.616 14.886 3.387 1.00 93.81 145 ILE A C 1
ATOM 1176 O O . ILE A 1 145 ? -7.738 15.743 3.311 1.00 93.81 145 ILE A O 1
ATOM 1180 N N . HIS A 1 146 ? -9.318 14.480 2.327 1.00 92.88 146 HIS A N 1
ATOM 1181 C CA . HIS A 1 146 ? -9.156 14.978 0.958 1.00 92.88 146 HIS A CA 1
ATOM 1182 C C . HIS A 1 146 ? -7.713 14.871 0.429 1.00 92.88 146 HIS A C 1
ATOM 1184 O O . HIS A 1 146 ? -7.142 15.841 -0.065 1.00 92.88 146 HIS A O 1
ATOM 1190 N N . LEU A 1 147 ? -7.106 13.679 0.524 1.00 90.88 147 LEU A N 1
ATOM 1191 C CA . LEU A 1 147 ? -5.752 13.452 -0.003 1.00 90.88 147 LEU A CA 1
ATOM 1192 C C . LEU A 1 147 ? -5.719 13.494 -1.537 1.00 90.88 147 LEU A C 1
ATOM 1194 O O . LEU A 1 147 ? -6.415 12.739 -2.229 1.00 90.88 147 LEU A O 1
ATOM 1198 N N . GLU A 1 148 ? -4.814 14.311 -2.066 1.00 88.62 148 GLU A N 1
ATOM 1199 C CA . GLU A 1 148 ? -4.483 14.348 -3.487 1.00 88.62 148 GLU A CA 1
ATOM 1200 C C . GLU A 1 148 ? -3.396 13.321 -3.829 1.00 88.62 148 GLU A C 1
ATOM 1202 O O . GLU A 1 148 ? -2.385 13.195 -3.138 1.00 88.62 148 GLU A O 1
ATOM 1207 N N . VAL A 1 149 ? -3.607 12.582 -4.921 1.00 87.31 149 VAL A N 1
ATOM 1208 C CA . VAL A 1 149 ? -2.632 11.629 -5.468 1.00 87.31 149 VAL A CA 1
ATOM 1209 C C . VAL A 1 149 ? -2.063 12.239 -6.741 1.00 87.31 149 VAL A C 1
ATOM 1211 O O . VAL A 1 149 ? -2.734 12.270 -7.769 1.00 87.31 149 VAL A O 1
ATOM 1214 N N . PHE A 1 150 ? -0.834 12.745 -6.661 1.00 86.75 150 PHE A N 1
ATOM 1215 C CA . PHE A 1 150 ? -0.240 13.543 -7.735 1.00 86.75 150 PHE A CA 1
ATOM 1216 C C . PHE A 1 150 ? 0.162 12.742 -8.968 1.00 86.75 150 PHE A C 1
ATOM 1218 O O . PHE A 1 150 ? 0.277 13.328 -10.039 1.00 86.75 150 PHE A O 1
ATOM 1225 N N . ASP A 1 151 ? 0.415 11.443 -8.828 1.00 86.56 151 ASP A N 1
ATOM 1226 C CA . ASP A 1 151 ? 0.959 10.625 -9.916 1.00 86.56 151 ASP A CA 1
ATOM 1227 C C . ASP A 1 151 ? -0.095 9.823 -10.668 1.00 86.56 151 ASP A C 1
ATOM 1229 O O . ASP A 1 151 ? 0.233 9.163 -11.651 1.00 86.56 151 ASP A O 1
ATOM 1233 N N . LYS A 1 152 ? -1.363 9.924 -10.259 1.00 88.12 152 LYS A N 1
ATOM 1234 C CA . LYS A 1 152 ? -2.472 9.299 -10.972 1.00 88.12 152 LYS A CA 1
ATOM 1235 C C . LYS A 1 152 ? -2.533 9.810 -12.415 1.00 88.12 152 LYS A C 1
ATOM 1237 O O . LYS A 1 152 ? -2.330 10.997 -12.665 1.00 88.12 152 LYS A O 1
ATOM 1242 N N . ASP A 1 153 ? -2.799 8.908 -13.357 1.00 91.00 153 ASP A N 1
ATOM 1243 C CA . ASP A 1 153 ? -2.905 9.166 -14.799 1.00 91.00 153 ASP A CA 1
ATOM 1244 C C . ASP A 1 153 ? -1.613 9.642 -15.493 1.00 91.00 153 ASP A C 1
ATOM 1246 O O . ASP A 1 153 ? -1.594 9.774 -16.723 1.00 91.00 153 ASP A O 1
ATOM 1250 N N . LYS A 1 154 ? -0.513 9.850 -14.754 1.00 93.56 154 LYS A N 1
ATOM 1251 C CA . LYS A 1 154 ? 0.793 10.144 -15.353 1.00 93.56 154 LYS A CA 1
ATOM 1252 C C . LYS A 1 154 ? 1.366 8.902 -16.049 1.00 93.56 154 LYS A C 1
ATOM 1254 O O . LYS A 1 154 ? 1.056 7.777 -15.642 1.00 93.56 154 LYS A O 1
ATOM 1259 N N . PRO A 1 155 ? 2.225 9.088 -17.071 1.00 95.25 155 PRO A N 1
ATOM 1260 C CA . PRO A 1 155 ? 2.970 7.993 -17.673 1.00 95.25 155 PRO A CA 1
ATOM 1261 C C . PRO A 1 155 ? 3.740 7.201 -16.614 1.00 95.25 155 PRO A C 1
ATOM 1263 O O . PRO A 1 155 ? 4.473 7.785 -15.814 1.00 95.25 155 PRO A O 1
ATOM 1266 N N . TYR A 1 156 ? 3.607 5.877 -16.634 1.00 95.75 156 TYR A N 1
ATOM 1267 C CA . TYR A 1 156 ? 4.350 4.980 -15.748 1.00 95.75 156 TYR A CA 1
ATOM 1268 C C . TYR A 1 156 ? 4.637 3.636 -16.426 1.00 95.75 156 TYR A C 1
ATOM 1270 O O . TYR A 1 156 ? 4.017 3.293 -17.435 1.00 95.75 156 TYR A O 1
ATOM 1278 N N . TYR A 1 157 ? 5.572 2.873 -15.857 1.00 97.25 157 TYR A N 1
ATOM 1279 C CA . TYR A 1 157 ? 5.883 1.511 -16.301 1.00 97.25 157 TYR A CA 1
ATOM 1280 C C . TYR A 1 157 ? 5.487 0.424 -15.294 1.00 97.25 157 TYR A C 1
ATOM 1282 O O . TYR A 1 157 ? 5.385 -0.727 -15.692 1.00 97.25 157 TYR A O 1
ATOM 1290 N N . GLY A 1 158 ? 5.270 0.766 -14.017 1.00 96.38 158 GLY A N 1
ATOM 1291 C CA . GLY A 1 158 ? 4.971 -0.214 -12.963 1.00 96.38 158 GLY A CA 1
ATOM 1292 C C . GLY A 1 158 ? 6.174 -1.058 -12.539 1.00 96.38 158 GLY A C 1
ATOM 1293 O O . GLY A 1 158 ? 6.055 -2.259 -12.336 1.00 96.38 158 GLY A O 1
ATOM 1294 N N . ILE A 1 159 ? 7.351 -0.440 -12.413 1.00 96.81 159 ILE A N 1
ATOM 1295 C CA . ILE A 1 159 ? 8.578 -1.108 -11.953 1.00 96.81 159 ILE A CA 1
ATOM 1296 C C . ILE A 1 159 ? 9.218 -0.343 -10.812 1.00 96.81 159 ILE A C 1
ATOM 1298 O O . ILE A 1 159 ? 9.176 0.888 -10.774 1.00 96.81 159 ILE A O 1
ATOM 1302 N N . ILE A 1 160 ? 9.885 -1.073 -9.922 1.00 95.88 160 ILE A N 1
ATOM 1303 C CA . ILE A 1 160 ? 10.820 -0.482 -8.967 1.00 95.88 160 ILE A CA 1
ATOM 1304 C C . ILE A 1 160 ? 12.198 -1.061 -9.240 1.00 95.88 160 ILE A C 1
ATOM 1306 O O . ILE A 1 160 ? 12.370 -2.278 -9.298 1.00 95.88 160 ILE A O 1
ATOM 1310 N N . LEU A 1 161 ? 13.175 -0.174 -9.393 1.00 95.56 161 LEU A N 1
ATOM 1311 C CA . LEU A 1 161 ? 14.568 -0.531 -9.619 1.00 95.56 161 LEU A CA 1
ATOM 1312 C C . LEU A 1 161 ? 15.378 -0.406 -8.326 1.00 95.56 161 LEU A C 1
ATOM 1314 O O . LEU A 1 161 ? 15.099 0.450 -7.485 1.00 95.56 161 LEU A O 1
ATOM 1318 N N . ASP A 1 162 ? 16.400 -1.243 -8.204 1.00 94.25 162 ASP A N 1
ATOM 1319 C CA . ASP A 1 162 ? 17.527 -1.077 -7.291 1.00 94.25 162 ASP A CA 1
ATOM 1320 C C . ASP A 1 162 ? 18.800 -0.934 -8.139 1.00 94.25 162 ASP A C 1
ATOM 1322 O O . ASP A 1 162 ? 19.308 -1.898 -8.718 1.00 94.25 162 ASP A O 1
ATOM 1326 N N . GLY A 1 163 ? 19.242 0.310 -8.336 1.00 93.25 163 GLY A N 1
ATOM 1327 C CA . GLY A 1 163 ? 20.229 0.634 -9.365 1.00 93.25 163 GLY A CA 1
ATOM 1328 C C . GLY A 1 163 ? 19.699 0.306 -10.764 1.00 93.25 163 GLY A C 1
ATOM 1329 O O . GLY A 1 163 ? 18.718 0.896 -11.214 1.00 93.25 163 GLY A O 1
ATOM 1330 N N . ASN A 1 164 ? 20.347 -0.630 -11.459 1.00 93.69 164 ASN A N 1
ATOM 1331 C CA . ASN A 1 164 ? 19.909 -1.127 -12.765 1.00 93.69 164 ASN A CA 1
ATOM 1332 C C . ASN A 1 164 ? 19.164 -2.472 -12.690 1.00 93.69 164 ASN A C 1
ATOM 1334 O O . ASN A 1 164 ? 18.791 -3.016 -13.728 1.00 93.69 164 ASN A O 1
ATOM 1338 N N . LYS A 1 165 ? 18.967 -3.022 -11.490 1.00 95.75 165 LYS A N 1
ATOM 1339 C CA . LYS A 1 165 ? 18.287 -4.297 -11.275 1.00 95.75 165 LYS A CA 1
ATOM 1340 C C . LYS A 1 165 ? 16.798 -4.064 -11.029 1.00 95.75 165 LYS A C 1
ATOM 1342 O O . LYS A 1 165 ? 16.426 -3.204 -10.234 1.00 95.75 165 LYS A O 1
ATOM 1347 N N . VAL A 1 166 ? 15.937 -4.837 -11.679 1.00 97.12 166 VAL A N 1
ATOM 1348 C CA . VAL A 1 166 ? 14.494 -4.827 -11.431 1.00 97.12 166 VAL A CA 1
ATOM 1349 C C . VAL A 1 166 ? 14.224 -5.507 -10.093 1.00 97.12 166 VAL A C 1
ATOM 1351 O O . VAL A 1 166 ? 14.502 -6.689 -9.917 1.00 97.12 166 VAL A O 1
ATOM 1354 N N . ARG A 1 167 ? 13.696 -4.751 -9.130 1.00 96.94 167 ARG A N 1
ATOM 1355 C CA . ARG A 1 167 ? 13.349 -5.243 -7.788 1.00 96.94 167 ARG A CA 1
ATOM 1356 C C . ARG A 1 167 ? 11.890 -5.679 -7.694 1.00 96.94 167 ARG A C 1
ATOM 1358 O O . ARG A 1 167 ? 11.563 -6.563 -6.915 1.00 96.94 167 ARG A O 1
ATOM 1365 N N . PHE A 1 168 ? 11.013 -5.016 -8.440 1.00 97.62 168 PHE A N 1
ATOM 1366 C CA . PHE A 1 168 ? 9.575 -5.262 -8.431 1.00 97.62 168 PHE A CA 1
ATOM 1367 C C . PHE A 1 168 ? 8.993 -4.939 -9.801 1.00 97.62 168 PHE A C 1
ATOM 1369 O O . PHE A 1 168 ? 9.380 -3.939 -10.413 1.00 97.62 168 PHE A O 1
ATOM 1376 N N . VAL A 1 169 ? 8.044 -5.763 -10.229 1.00 98.12 169 VAL A N 1
ATOM 1377 C CA . VAL A 1 169 ? 7.182 -5.527 -11.386 1.00 98.12 169 VAL A CA 1
ATOM 1378 C C . VAL A 1 169 ? 5.749 -5.606 -10.876 1.00 98.12 169 VAL A C 1
ATOM 1380 O O . VAL A 1 169 ? 5.365 -6.604 -10.271 1.00 98.12 169 VAL A O 1
ATOM 1383 N N . GLU A 1 170 ? 4.991 -4.531 -11.047 1.00 98.00 170 GLU A N 1
ATOM 1384 C CA . GLU A 1 170 ? 3.597 -4.444 -10.619 1.00 98.00 170 GLU A CA 1
ATOM 1385 C C . GLU A 1 170 ? 2.713 -5.302 -11.528 1.00 98.00 170 GLU A C 1
ATOM 1387 O O . GLU A 1 170 ? 2.820 -5.198 -12.749 1.00 98.00 170 GLU A O 1
ATOM 1392 N N . ASP A 1 171 ? 1.838 -6.122 -10.943 1.00 97.31 171 ASP A N 1
ATOM 1393 C CA . ASP A 1 171 ? 0.874 -6.928 -11.703 1.00 97.31 171 ASP A CA 1
ATOM 1394 C C . ASP A 1 171 ? -0.013 -6.043 -12.587 1.00 97.31 171 ASP A C 1
ATOM 1396 O O . ASP A 1 171 ? -0.471 -4.982 -12.151 1.00 97.31 171 ASP A O 1
ATOM 1400 N N . ASP A 1 172 ? -0.306 -6.515 -13.800 1.00 96.19 172 ASP A N 1
ATOM 1401 C CA . ASP A 1 172 ? -1.147 -5.827 -14.789 1.00 96.19 172 ASP A CA 1
ATOM 1402 C C . ASP A 1 172 ? -0.592 -4.453 -15.222 1.00 96.19 172 ASP A C 1
ATOM 1404 O O . ASP A 1 172 ? -1.306 -3.618 -15.790 1.00 96.19 172 ASP A O 1
ATOM 1408 N N . SER A 1 173 ? 0.692 -4.194 -14.959 1.00 97.50 173 SER A N 1
ATOM 1409 C CA . SER A 1 173 ? 1.371 -2.971 -15.373 1.00 97.50 173 SER A CA 1
ATOM 1410 C C . SER A 1 173 ? 2.010 -3.102 -16.759 1.00 97.50 173 SER A C 1
ATOM 1412 O O . SER A 1 173 ? 2.195 -4.206 -17.279 1.00 97.50 173 SER A O 1
ATOM 1414 N N . PRO A 1 174 ? 2.418 -1.986 -17.387 1.00 98.06 174 PRO A N 1
ATOM 1415 C CA . PRO A 1 174 ? 3.082 -2.049 -18.683 1.00 98.06 174 PRO A CA 1
ATOM 1416 C C . PRO A 1 174 ? 4.363 -2.890 -18.696 1.00 98.06 174 PRO A C 1
ATOM 1418 O O . PRO A 1 174 ? 4.670 -3.515 -19.709 1.00 98.06 174 PRO A O 1
ATOM 1421 N N . ALA A 1 175 ? 5.104 -2.932 -17.589 1.00 97.81 175 ALA A N 1
ATOM 1422 C CA . ALA A 1 175 ? 6.285 -3.775 -17.467 1.00 97.81 175 ALA A CA 1
ATOM 1423 C C . ALA A 1 175 ? 5.964 -5.263 -17.333 1.00 97.81 175 ALA A C 1
ATOM 1425 O O . ALA A 1 175 ? 6.692 -6.076 -17.905 1.00 97.81 175 ALA A O 1
ATOM 1426 N N . ASP A 1 176 ? 4.875 -5.604 -16.646 1.00 98.06 176 ASP A N 1
ATOM 1427 C CA . ASP A 1 176 ? 4.366 -6.975 -16.581 1.00 98.06 176 ASP A CA 1
ATOM 1428 C C . ASP A 1 176 ? 3.970 -7.460 -17.983 1.00 98.06 176 ASP A C 1
ATOM 1430 O O . ASP A 1 176 ? 4.495 -8.457 -18.481 1.00 98.06 176 ASP A O 1
ATOM 1434 N N . PHE A 1 177 ? 3.182 -6.662 -18.714 1.00 97.94 177 PHE A N 1
ATOM 1435 C CA . PHE A 1 177 ? 2.821 -6.974 -20.103 1.00 97.94 177 PHE A CA 1
ATOM 1436 C C . PHE A 1 177 ? 4.024 -7.037 -21.055 1.00 97.94 177 PHE A C 1
ATOM 1438 O O . PHE A 1 177 ? 3.998 -7.792 -22.028 1.00 97.94 177 PHE A O 1
ATOM 1445 N N . ALA A 1 178 ? 5.084 -6.268 -20.791 1.00 97.44 178 ALA A N 1
ATOM 1446 C CA . ALA A 1 178 ? 6.336 -6.333 -21.546 1.00 97.44 178 ALA A CA 1
ATOM 1447 C C . ALA A 1 178 ? 7.192 -7.569 -21.193 1.00 97.44 178 ALA A C 1
ATOM 1449 O O . ALA A 1 178 ? 8.178 -7.853 -21.875 1.00 97.44 178 ALA A O 1
ATOM 1450 N N . GLY A 1 179 ? 6.832 -8.318 -20.146 1.00 97.06 179 GLY A N 1
ATOM 1451 C CA . GLY A 1 179 ? 7.538 -9.517 -19.704 1.00 97.06 179 GLY A CA 1
ATOM 1452 C C . GLY A 1 179 ? 8.839 -9.231 -18.953 1.00 97.06 179 GLY A C 1
ATOM 1453 O O . GLY A 1 179 ? 9.727 -10.099 -18.924 1.00 97.06 179 GLY A O 1
ATOM 1454 N N . LEU A 1 180 ? 8.976 -8.034 -18.369 1.00 97.31 180 LEU A N 1
ATOM 1455 C CA . LEU A 1 180 ? 10.023 -7.759 -17.385 1.00 97.31 180 LEU A CA 1
ATOM 1456 C C . LEU A 1 180 ? 9.791 -8.622 -16.149 1.00 97.31 180 LEU A C 1
ATOM 1458 O O . LEU A 1 180 ? 8.659 -8.899 -15.766 1.00 97.31 180 LEU A O 1
ATOM 1462 N N . MET A 1 181 ? 10.879 -9.058 -15.532 1.00 96.75 181 MET A N 1
ATOM 1463 C CA . MET A 1 181 ? 10.828 -9.882 -14.332 1.00 96.75 181 MET A CA 1
ATOM 1464 C C . MET A 1 181 ? 11.704 -9.265 -13.247 1.00 96.75 181 MET A C 1
ATOM 1466 O O . MET A 1 181 ? 12.703 -8.612 -13.565 1.00 96.75 181 MET A O 1
ATOM 1470 N N . PRO A 1 182 ? 11.373 -9.485 -11.965 1.00 96.88 182 PRO A N 1
ATOM 1471 C CA . PRO A 1 182 ? 12.335 -9.264 -10.903 1.00 96.88 182 PRO A CA 1
ATOM 1472 C C . PRO A 1 182 ? 13.664 -9.971 -11.207 1.00 96.88 182 PRO A C 1
ATOM 1474 O O . PRO A 1 182 ? 13.699 -10.996 -11.886 1.00 96.88 182 PRO A O 1
ATOM 1477 N N . ASP A 1 183 ? 14.753 -9.376 -10.735 1.00 95.88 183 ASP A N 1
ATOM 1478 C CA . ASP A 1 183 ? 16.146 -9.749 -10.998 1.00 95.88 183 ASP A CA 1
ATOM 1479 C C . ASP A 1 183 ? 16.699 -9.480 -12.405 1.00 95.88 183 ASP A C 1
ATOM 1481 O O . ASP A 1 183 ? 17.914 -9.606 -12.599 1.00 95.88 183 ASP A O 1
ATOM 1485 N N . ASP A 1 184 ? 15.884 -9.013 -13.356 1.00 97.31 184 ASP A N 1
ATOM 1486 C CA . ASP A 1 184 ? 16.401 -8.504 -14.629 1.00 97.31 184 ASP A CA 1
ATOM 1487 C C . ASP A 1 184 ? 17.376 -7.346 -14.401 1.00 97.31 184 ASP A C 1
ATOM 1489 O O . ASP A 1 184 ? 17.080 -6.402 -13.669 1.00 97.31 184 ASP A O 1
ATOM 1493 N N . GLN A 1 185 ? 18.532 -7.377 -15.065 1.00 96.56 185 GLN A N 1
ATOM 1494 C CA . GLN A 1 185 ? 19.472 -6.255 -15.050 1.00 96.56 185 GLN A CA 1
ATOM 1495 C C . GLN A 1 185 ? 19.360 -5.466 -16.345 1.00 96.56 185 GLN A C 1
ATOM 1497 O O . GLN A 1 185 ? 19.668 -5.980 -17.417 1.00 96.56 185 GLN A O 1
ATOM 1502 N N . ILE A 1 186 ? 18.964 -4.203 -16.256 1.00 96.38 186 ILE A N 1
ATOM 1503 C CA . ILE A 1 186 ? 18.921 -3.292 -17.396 1.00 96.38 186 ILE A CA 1
ATOM 1504 C C . ILE A 1 186 ? 20.359 -2.895 -17.748 1.00 96.38 186 ILE A C 1
ATOM 1506 O O . ILE A 1 186 ? 21.091 -2.336 -16.929 1.00 96.38 186 ILE A O 1
ATOM 1510 N N . ILE A 1 187 ? 20.774 -3.205 -18.974 1.00 95.38 187 ILE A N 1
ATOM 1511 C CA . ILE A 1 187 ? 22.121 -2.929 -19.491 1.00 95.38 187 ILE A CA 1
ATOM 1512 C C . ILE A 1 187 ? 22.124 -1.660 -20.340 1.00 95.38 187 ILE A C 1
ATOM 1514 O O . ILE A 1 187 ? 23.051 -0.855 -20.258 1.00 95.38 187 ILE A O 1
ATOM 1518 N N . SER A 1 188 ? 21.089 -1.468 -21.158 1.00 95.12 188 SER A N 1
ATOM 1519 C CA . SER A 1 188 ? 20.939 -0.263 -21.969 1.00 95.12 188 SER A CA 1
ATOM 1520 C C . SER A 1 188 ? 19.479 0.039 -22.292 1.00 95.12 188 SER A C 1
ATOM 1522 O O . SER A 1 188 ? 18.611 -0.836 -22.244 1.00 95.12 188 SER A O 1
ATOM 1524 N N . ILE A 1 189 ? 19.238 1.304 -22.626 1.00 95.06 189 ILE A N 1
ATOM 1525 C CA . ILE A 1 189 ? 17.942 1.885 -22.970 1.00 95.06 189 ILE A CA 1
ATOM 1526 C C . ILE A 1 189 ? 18.133 2.648 -24.274 1.00 95.06 189 ILE A C 1
ATOM 1528 O O . ILE A 1 189 ? 18.976 3.549 -24.338 1.00 95.06 189 ILE A O 1
ATOM 1532 N N . ASP A 1 190 ? 17.412 2.260 -25.323 1.00 93.19 190 ASP A N 1
ATOM 1533 C CA . ASP A 1 190 ? 17.574 2.794 -26.682 1.00 93.19 190 ASP A CA 1
ATOM 1534 C C . ASP A 1 190 ? 19.054 2.804 -27.125 1.00 93.19 190 ASP A C 1
ATOM 1536 O O . ASP A 1 190 ? 19.555 3.772 -27.695 1.00 93.19 190 ASP A O 1
ATOM 1540 N N . ASN A 1 191 ? 19.783 1.727 -26.802 1.00 89.25 191 ASN A N 1
ATOM 1541 C CA . ASN A 1 191 ? 21.226 1.562 -27.035 1.00 89.25 191 ASN A CA 1
ATOM 1542 C C . ASN A 1 191 ? 22.142 2.532 -26.261 1.00 89.25 191 ASN A C 1
ATOM 1544 O O . ASN A 1 191 ? 23.313 2.691 -26.605 1.00 89.25 191 ASN A O 1
ATOM 1548 N N . THR A 1 192 ? 21.649 3.160 -25.191 1.00 90.06 192 THR A N 1
ATOM 1549 C CA . THR A 1 192 ? 22.429 4.065 -24.330 1.00 90.06 192 THR A CA 1
ATOM 1550 C C . THR A 1 192 ? 22.438 3.611 -22.870 1.00 90.06 192 THR A C 1
ATOM 1552 O O . THR A 1 192 ? 21.466 3.048 -22.376 1.00 90.06 192 THR A O 1
ATOM 1555 N N . ALA A 1 193 ? 23.529 3.876 -22.146 1.00 84.69 193 ALA A N 1
ATOM 1556 C CA . ALA A 1 193 ? 23.673 3.552 -20.720 1.00 84.69 193 ALA A CA 1
ATOM 1557 C C . ALA A 1 193 ? 23.139 4.676 -19.807 1.00 84.69 193 ALA A C 1
ATOM 1559 O O . ALA A 1 193 ? 23.811 5.111 -18.871 1.00 84.69 193 ALA A O 1
ATOM 1560 N N . LYS A 1 194 ? 21.962 5.222 -20.129 1.00 86.62 194 LYS A N 1
ATOM 1561 C CA . LYS A 1 194 ? 21.318 6.278 -19.334 1.00 86.62 194 LYS A CA 1
ATOM 1562 C C . LYS A 1 194 ? 20.377 5.677 -18.283 1.00 86.62 194 LYS A C 1
ATOM 1564 O O . LYS A 1 194 ? 19.904 4.559 -18.480 1.00 86.62 194 LYS A O 1
ATOM 1569 N N . PRO A 1 195 ? 20.077 6.402 -17.190 1.00 87.62 195 PRO A N 1
ATOM 1570 C CA . PRO A 1 195 ? 18.999 6.025 -16.282 1.00 87.62 195 PRO A CA 1
ATOM 1571 C C . PRO A 1 195 ? 17.660 5.917 -17.018 1.00 87.62 195 PRO A C 1
ATOM 1573 O O . PRO A 1 195 ? 17.414 6.646 -17.981 1.00 87.62 195 PRO A O 1
ATOM 1576 N N . LEU A 1 196 ? 16.791 5.021 -16.550 1.00 91.12 196 LEU A N 1
ATOM 1577 C CA . LEU A 1 196 ? 15.465 4.850 -17.129 1.00 91.12 196 LEU A CA 1
ATOM 1578 C C . LEU A 1 196 ? 14.564 6.031 -16.783 1.00 91.12 196 LEU A C 1
ATOM 1580 O O . LEU A 1 196 ? 14.247 6.277 -15.622 1.00 91.12 196 LEU A O 1
ATOM 1584 N N . GLU A 1 197 ? 14.125 6.724 -17.825 1.00 91.56 197 GLU A N 1
ATOM 1585 C CA . GLU A 1 197 ? 13.098 7.755 -17.765 1.00 91.56 197 GLU A CA 1
ATOM 1586 C C . GLU A 1 197 ? 11.815 7.215 -18.394 1.00 91.56 197 GLU A C 1
ATOM 1588 O O . GLU A 1 197 ? 11.851 6.454 -19.369 1.00 91.56 197 GLU A O 1
ATOM 1593 N N . VAL A 1 198 ? 10.666 7.626 -17.857 1.00 92.81 198 VAL A N 1
ATOM 1594 C CA . VAL A 1 198 ? 9.384 7.253 -18.454 1.00 92.81 198 VAL A CA 1
ATOM 1595 C C . VAL A 1 198 ? 9.172 8.051 -19.737 1.00 92.81 198 VAL A C 1
ATOM 1597 O O . VAL A 1 198 ? 9.138 9.281 -19.726 1.00 92.81 198 VAL A O 1
ATOM 1600 N N . ARG A 1 199 ? 9.035 7.333 -20.849 1.00 93.62 199 ARG A N 1
ATOM 1601 C CA . ARG A 1 199 ? 8.749 7.840 -22.195 1.00 93.62 199 ARG A CA 1
ATOM 1602 C C . ARG A 1 199 ? 7.609 7.017 -22.778 1.00 93.62 199 ARG A C 1
ATOM 1604 O O . ARG A 1 199 ? 7.249 5.983 -22.232 1.00 93.62 199 ARG A O 1
ATOM 1611 N N . GLU A 1 200 ? 7.041 7.462 -23.893 1.00 94.12 200 GLU A N 1
ATOM 1612 C CA . GLU A 1 200 ? 5.943 6.739 -24.549 1.00 94.12 200 GLU A CA 1
ATOM 1613 C C . GLU A 1 200 ? 6.319 5.282 -24.874 1.00 94.12 200 GLU A C 1
ATOM 1615 O O . GLU A 1 200 ? 5.540 4.362 -24.623 1.00 94.12 200 GLU A O 1
ATOM 1620 N N . SER A 1 201 ? 7.538 5.067 -25.370 1.00 96.00 201 SER A N 1
ATOM 1621 C CA . SER A 1 201 ? 8.109 3.749 -25.629 1.00 96.00 201 SER A CA 1
ATOM 1622 C C . SER A 1 201 ? 9.631 3.806 -25.534 1.00 96.00 201 SER A C 1
ATOM 1624 O O . SER A 1 201 ? 10.232 4.794 -25.954 1.00 96.00 201 SER A O 1
ATOM 1626 N N . VAL A 1 202 ? 10.244 2.736 -25.033 1.00 96.44 202 VAL A N 1
ATOM 1627 C CA . VAL A 1 202 ? 11.700 2.525 -25.002 1.00 96.44 202 VAL A CA 1
ATOM 1628 C C . VAL A 1 202 ? 12.035 1.071 -25.328 1.00 96.44 202 VAL A C 1
ATOM 1630 O O . VAL A 1 202 ? 11.231 0.168 -25.083 1.00 96.44 202 VAL A O 1
ATOM 1633 N N . ILE A 1 203 ? 13.232 0.836 -25.859 1.00 96.94 203 ILE A N 1
ATOM 1634 C CA . ILE A 1 203 ? 13.789 -0.508 -26.041 1.00 96.94 203 ILE A CA 1
ATOM 1635 C C . ILE A 1 203 ? 14.807 -0.764 -24.933 1.00 96.94 203 ILE A C 1
ATOM 1637 O O . ILE A 1 203 ? 15.810 -0.058 -24.814 1.00 96.94 203 ILE A O 1
ATOM 1641 N N . LEU A 1 204 ? 14.552 -1.786 -24.122 1.00 97.06 204 LEU A N 1
ATOM 1642 C CA . LEU A 1 204 ? 15.429 -2.226 -23.048 1.00 97.06 204 LEU A CA 1
ATOM 1643 C C . LEU A 1 204 ? 16.242 -3.434 -23.492 1.00 97.06 204 LEU A C 1
ATOM 1645 O O . LEU A 1 204 ? 15.685 -4.421 -23.967 1.00 97.06 204 LEU A O 1
ATOM 1649 N N . HIS A 1 205 ? 17.546 -3.394 -23.244 1.00 96.81 205 HIS A N 1
ATOM 1650 C CA . HIS A 1 205 ? 18.378 -4.589 -23.260 1.00 96.81 205 HIS A CA 1
ATOM 1651 C C . HIS A 1 205 ? 18.588 -5.048 -21.825 1.00 96.81 205 HIS A C 1
ATOM 1653 O O . HIS A 1 205 ? 19.212 -4.336 -21.032 1.00 96.81 205 HIS A O 1
ATOM 1659 N N . VAL A 1 206 ? 18.067 -6.224 -21.490 1.00 97.00 206 VAL A N 1
ATOM 1660 C CA . VAL A 1 206 ? 18.144 -6.789 -20.143 1.00 97.00 206 VAL A CA 1
ATOM 1661 C C . VAL A 1 206 ? 18.977 -8.060 -20.126 1.00 97.00 206 VAL A C 1
ATOM 1663 O O . VAL A 1 206 ? 18.910 -8.881 -21.040 1.00 97.00 206 VAL A O 1
ATOM 1666 N N . LEU A 1 207 ? 19.764 -8.234 -19.073 1.00 97.19 207 LEU A N 1
ATOM 1667 C CA . LEU A 1 207 ? 20.451 -9.477 -18.771 1.00 97.19 207 LEU A CA 1
ATOM 1668 C C . LEU A 1 207 ? 19.594 -10.276 -17.787 1.00 97.19 207 LEU A C 1
ATOM 1670 O O . LEU A 1 207 ? 19.407 -9.857 -16.644 1.00 97.19 207 LEU A O 1
ATOM 1674 N N . ARG A 1 208 ? 19.111 -11.438 -18.232 1.00 96.50 208 ARG A N 1
ATOM 1675 C CA . ARG A 1 208 ? 18.363 -12.398 -17.411 1.00 96.50 208 ARG A CA 1
ATOM 1676 C C . ARG A 1 208 ? 19.112 -13.717 -17.390 1.00 96.50 208 ARG A C 1
ATOM 1678 O O . ARG A 1 208 ? 19.276 -14.333 -18.442 1.00 96.50 208 ARG A O 1
ATOM 1685 N N . GLU A 1 209 ? 19.588 -14.132 -16.218 1.00 93.88 209 GLU A N 1
ATOM 1686 C CA . GLU A 1 209 ? 20.304 -15.409 -16.039 1.00 93.88 209 GLU A CA 1
ATOM 1687 C C . GLU A 1 209 ? 21.445 -15.612 -17.065 1.00 93.88 209 GLU A C 1
ATOM 1689 O O . GLU A 1 209 ? 21.616 -16.681 -17.650 1.00 93.88 209 GLU A O 1
ATOM 1694 N N . GLY A 1 210 ? 22.206 -14.548 -17.349 1.00 92.62 210 GLY A N 1
ATOM 1695 C CA . GLY A 1 210 ? 23.319 -14.582 -18.306 1.00 92.62 210 GLY A CA 1
ATOM 1696 C C . GLY A 1 210 ? 22.924 -14.474 -19.785 1.00 92.62 210 GLY A C 1
ATOM 1697 O O . GLY A 1 210 ? 23.801 -14.494 -20.646 1.00 92.62 210 GLY A O 1
ATOM 1698 N N . ARG A 1 211 ? 21.633 -14.334 -20.108 1.00 95.44 211 ARG A N 1
ATOM 1699 C CA . ARG A 1 211 ? 21.139 -14.146 -21.480 1.00 95.44 211 ARG A CA 1
ATOM 1700 C C . ARG A 1 211 ? 20.696 -12.710 -21.705 1.00 95.44 211 ARG A C 1
ATOM 1702 O O . ARG A 1 211 ? 19.900 -12.179 -20.933 1.00 95.44 211 ARG A O 1
ATOM 1709 N N . LEU A 1 212 ? 21.185 -12.108 -22.786 1.00 96.06 212 LEU A N 1
ATOM 1710 C CA . LEU A 1 212 ? 20.717 -10.804 -23.238 1.00 96.06 212 LEU A CA 1
ATOM 1711 C C . LEU A 1 212 ? 19.344 -10.958 -23.904 1.00 96.06 212 LEU A C 1
ATOM 1713 O O . LEU A 1 212 ? 19.166 -11.820 -24.766 1.00 96.06 212 LEU A O 1
ATOM 1717 N N . LYS A 1 213 ? 18.387 -10.127 -23.504 1.00 96.56 213 LYS A N 1
ATOM 1718 C CA . LYS A 1 213 ? 17.053 -10.032 -24.097 1.00 96.56 213 LYS A CA 1
ATOM 1719 C C . LYS A 1 213 ? 16.760 -8.589 -24.468 1.00 96.56 213 LYS A C 1
ATOM 1721 O O . LYS A 1 213 ? 17.126 -7.678 -23.732 1.00 96.56 213 LYS A O 1
ATOM 1726 N N . GLU A 1 214 ? 16.065 -8.407 -25.578 1.00 97.25 214 GLU A N 1
ATOM 1727 C CA . GLU A 1 214 ? 15.490 -7.124 -25.964 1.00 97.25 214 GLU A CA 1
ATOM 1728 C C . GLU A 1 214 ? 14.010 -7.107 -25.563 1.00 97.25 214 GLU A C 1
ATOM 1730 O O . GLU A 1 214 ? 13.277 -8.057 -25.845 1.00 97.25 214 GLU A O 1
ATOM 1735 N N . ILE A 1 215 ? 13.579 -6.056 -24.869 1.00 97.12 215 ILE A N 1
ATOM 1736 C CA . ILE A 1 215 ? 12.204 -5.866 -24.409 1.00 97.12 215 ILE A CA 1
ATOM 1737 C C . ILE A 1 215 ? 11.741 -4.478 -24.841 1.00 97.12 215 ILE A C 1
ATOM 1739 O O . ILE A 1 215 ? 12.345 -3.470 -24.483 1.00 97.12 215 ILE A O 1
ATOM 1743 N N . THR A 1 216 ? 10.639 -4.414 -25.587 1.00 97.44 216 THR A N 1
ATOM 1744 C CA . THR A 1 216 ? 9.969 -3.141 -25.877 1.00 97.44 216 THR A CA 1
ATOM 1745 C C . THR A 1 216 ? 9.031 -2.802 -24.726 1.00 97.44 216 THR A C 1
ATOM 1747 O O . THR A 1 216 ? 8.059 -3.517 -24.491 1.00 97.44 216 THR A O 1
ATOM 1750 N N . LEU A 1 217 ? 9.300 -1.699 -24.033 1.00 97.31 217 LEU A N 1
ATOM 1751 C CA . LEU A 1 217 ? 8.495 -1.217 -22.917 1.00 97.31 217 LEU A CA 1
ATOM 1752 C C . LEU A 1 217 ? 7.742 0.045 -23.336 1.00 97.31 217 LEU A C 1
ATOM 1754 O O . LEU A 1 217 ? 8.350 1.016 -23.780 1.00 97.31 217 LEU A O 1
ATOM 1758 N N . ARG A 1 218 ? 6.417 0.038 -23.187 1.00 97.12 218 ARG A N 1
ATOM 1759 C CA . ARG A 1 218 ? 5.543 1.180 -23.500 1.00 97.12 218 ARG A CA 1
ATOM 1760 C C . ARG A 1 218 ? 4.950 1.738 -22.220 1.00 97.12 218 ARG A C 1
ATOM 1762 O O . ARG A 1 218 ? 4.612 0.963 -21.335 1.00 97.12 218 ARG A O 1
ATOM 1769 N N . ALA A 1 219 ? 4.820 3.054 -22.103 1.00 96.88 219 ALA A N 1
ATOM 1770 C CA . ALA A 1 219 ? 4.208 3.643 -20.917 1.00 96.88 219 ALA A CA 1
ATOM 1771 C C . ALA A 1 219 ? 2.691 3.427 -20.911 1.00 96.88 219 ALA A C 1
ATOM 1773 O O . ALA A 1 219 ? 2.013 3.586 -21.927 1.00 96.88 219 ALA A O 1
ATOM 1774 N N . GLY A 1 220 ? 2.166 3.099 -19.735 1.00 95.50 220 GLY A N 1
ATOM 1775 C CA . GLY A 1 220 ? 0.740 3.132 -19.427 1.00 95.50 220 GLY A CA 1
ATOM 1776 C C . GLY A 1 220 ? 0.400 4.345 -18.572 1.00 95.50 220 GLY A C 1
ATOM 1777 O O . GLY A 1 220 ? 1.220 5.248 -18.394 1.00 95.50 220 GLY A O 1
ATOM 1778 N N . LYS A 1 221 ? -0.805 4.350 -18.003 1.00 93.88 221 LYS A N 1
ATOM 1779 C CA . LYS A 1 221 ? -1.250 5.369 -17.047 1.00 93.88 221 LYS A CA 1
ATOM 1780 C C . LYS A 1 221 ? -1.273 4.802 -15.640 1.00 93.88 221 LYS A C 1
ATOM 1782 O O . LYS A 1 221 ? -1.875 3.753 -15.432 1.00 93.88 221 LYS A O 1
ATOM 1787 N N . SER A 1 222 ? -0.647 5.515 -14.712 1.00 92.38 222 SER A N 1
ATOM 1788 C CA . SER A 1 222 ? -0.641 5.135 -13.301 1.00 92.38 222 SER A CA 1
ATOM 1789 C C . SER A 1 222 ? -2.078 5.090 -12.744 1.00 92.38 222 SER A C 1
ATOM 1791 O O . SER A 1 222 ? -2.833 6.037 -13.006 1.00 92.38 222 SER A O 1
ATOM 1793 N N . PRO A 1 223 ? -2.469 4.021 -12.026 1.00 86.75 223 PRO A N 1
ATOM 1794 C CA . PRO A 1 223 ? -3.841 3.803 -11.554 1.00 86.75 223 PRO A CA 1
ATOM 1795 C C . PRO A 1 223 ? -4.312 4.754 -10.434 1.00 86.75 223 PRO A C 1
ATOM 1797 O O . PRO A 1 223 ? -3.475 5.292 -9.676 1.00 86.75 223 PRO A O 1
#

pLDDT: mean 89.48, std 10.7, range [38.5, 98.12]

Radius of gyration: 20.53 Å; chains: 1; bounding box: 42×34×60 Å

Foldseek 3Di:
DFFQLCLQQVLLVVLVVCCVVVVDDVVVSVVLLVVLLVLCQAQQLQPDFSSRCSVCCVPDVVDPALCNSNNHGDSSSLSNLLNVLLQVVLVVVVGGSVQLVVQVVVVVDDGPVRSCVSSVVSPHNVSCSRVHRSNVSSVSVCVVVVDDDPQFFPWDQQFDDDVQFTSHHGPPGQCVVQVDDGRKGFCDKQNHPDDDDRDQWIWTFTQDPNDTDITIGGTDGDD

Secondary structure (DSSP, 8-state):
--HHHHHHHTTHHHHHHHHHTTSS-HHHHHHHHHHHHHHTTSHHHHH-BHHHHHHTIIIIITT--TTHHHH---HHHHHHHHHHHHHHHHHTTT--THHHHHHHHTTSS--HHHHHHHHHHHT---GGGGGSBTHHHHHHHHHHHT---TTTTSEE--EEEETTEEEEE-TTSHHHHTT--TTPEEEEETTB-PPP---SEEEEEEEETTEEEEEEEE-EE--